Protein AF-C6M5Z3-F1 (afdb_monomer_lite)

pLDDT: mean 86.19, std 15.11, range [26.12, 98.56]

Secondary structure (DSSP, 8-state):
--GGGGGGEEEEEEEEETTEEEEEE---HHHHHHHHHHHHHHHHTT-GGGGG-HHHHH-TT--HHHHHHHHHHHHHHHHHTSHHHH-HHHHHHHTHHHHTTTGGGSPPBTTB-STHHHHHHHHHHHHHHHHHHHHHHHHHHHHHHHHHH-HHHHHHHHTT--STTS-HHHHHHHHTSTTHHHHHHTTS--HHHHTSTHHHHHHHHHHHHTT---HHHHHHHHHHHHHHHHHIIIIIIIIIIIISSSHHHHHHHHHHHHHHH-HHHHTTSPPSEEESSSSSSPPTT-GGGEEEPPTT--TTSHHHHHHHHHHHHHHHHHHHTSHHHHHHHHHHHHHHHTT----TT---

Sequence (348 aa):
MFKSYNILFQNGTRVQRRGYTVYQVNQNYAQRAYDIAAVYAKMYLGSGEFKEFPVLKNNSGLFYWMGLAAFASKTVGCALDNPWVKDPGGMVRQYTGLLRNLTPFLPPSHGIHNNTYIIDLMPQLSTQLAKGNVWLFLDVMPWHYVYAQNPAVFRQCLSKRKFDALPTVIKEDLGKVDGFEDTIEDRNMNFADSGKQYIQKAFSALDEALKLEESRKIAEKKILHLFYIAYHEQEIILQKIMYEGRVFPAYLSMSRMLEDKLPGLYAQLPQNELNLVATCKIKKGQERFQSKAPRGIELENLEQRMNWITKAATIYHKRMSRPSDKQFIENQLRILAARKRAGVGDHA

Foldseek 3Di:
DPPLVCLQFDPPDFDDDPNDTDTAGDPLLLSSLLSLLLVLLCCLQCHDPSCPFPQCVPPRNLQVLSLQLSLVSNLLSLQCVFCCLVPVVVVCVVCVVVCVVCQVVADADVNHRDSVSSVVQSPVVNLLSSLLSVVLCVQVVVLSVVCRRPVVVSVVCLQVAWLVPDDPVVNVNQVSRRCSCVCVVVVLDISNVLSPDLSVQLVVLSVVLVVDDDPVSNLVSSLSSNLSSVCSSLVRPCLRSPLVDDRNQSVVVVLLVCVPPPVVVSVSHSFQKRALALDNDDDPPRVLRMQHQPRPQRCSPSVSVSVSVSVNSVSSSVLCVDPVSVVRSSVRSVCSNVPPPPDPPPPD

Structure (mmCIF, N/CA/C/O backbone):
data_AF-C6M5Z3-F1
#
_entry.id   AF-C6M5Z3-F1
#
loop_
_atom_site.group_PDB
_atom_site.id
_atom_site.type_symbol
_atom_site.label_atom_id
_atom_site.label_alt_id
_atom_site.label_comp_id
_atom_site.label_asym_id
_atom_site.label_entity_id
_atom_site.label_seq_id
_atom_site.pdbx_PDB_ins_code
_atom_site.Cartn_x
_atom_site.Cartn_y
_atom_site.Cartn_z
_atom_site.occupancy
_atom_site.B_iso_or_equiv
_atom_site.auth_seq_id
_atom_site.auth_comp_id
_atom_site.auth_asym_id
_atom_site.auth_atom_id
_atom_site.pdbx_PDB_model_num
ATOM 1 N N . MET A 1 1 ? -22.523 -9.427 -3.159 1.00 44.56 1 MET A N 1
ATOM 2 C CA . MET A 1 1 ? -21.169 -8.924 -3.468 1.00 44.56 1 MET A CA 1
ATOM 3 C C . MET A 1 1 ? -20.944 -7.669 -2.636 1.00 44.56 1 MET A C 1
ATOM 5 O O . MET A 1 1 ? -21.827 -6.818 -2.616 1.00 44.56 1 MET A O 1
ATOM 9 N N . PHE A 1 2 ? -19.857 -7.589 -1.868 1.00 57.59 2 PHE A N 1
ATOM 10 C CA . PHE A 1 2 ? -19.540 -6.395 -1.078 1.00 57.59 2 PHE A CA 1
ATOM 11 C C . PHE A 1 2 ? -19.483 -5.171 -2.007 1.00 57.59 2 PHE A C 1
ATOM 13 O O . PHE A 1 2 ? -18.817 -5.222 -3.038 1.00 57.59 2 PHE A O 1
ATOM 20 N N . LYS A 1 3 ? -20.172 -4.077 -1.664 1.00 58.91 3 LYS A N 1
ATOM 21 C CA . LYS A 1 3 ? -20.236 -2.850 -2.486 1.00 58.91 3 LYS A CA 1
ATOM 22 C C . LYS A 1 3 ? -18.838 -2.318 -2.859 1.00 58.91 3 LYS A C 1
ATOM 24 O O . LYS A 1 3 ? -18.665 -1.806 -3.963 1.00 58.91 3 LYS A O 1
ATOM 29 N N . SER A 1 4 ? -17.832 -2.527 -2.005 1.00 59.78 4 SER A N 1
ATOM 30 C CA . SER A 1 4 ? -16.428 -2.184 -2.268 1.00 59.78 4 SER A CA 1
ATOM 31 C C . SER A 1 4 ? -15.749 -3.027 -3.354 1.00 59.78 4 SER A C 1
ATOM 33 O O . SER A 1 4 ? -14.762 -2.575 -3.911 1.00 59.78 4 SER A O 1
ATOM 35 N N . TYR A 1 5 ? -16.236 -4.228 -3.678 1.00 65.00 5 TYR A N 1
ATOM 36 C CA . TYR A 1 5 ? -15.632 -5.090 -4.710 1.00 65.00 5 TYR A CA 1
ATOM 37 C C . TYR A 1 5 ? -16.066 -4.685 -6.118 1.00 65.00 5 TYR A C 1
ATOM 39 O O . TYR A 1 5 ? -15.350 -4.954 -7.076 1.00 65.00 5 TYR A O 1
ATOM 47 N N . ASN A 1 6 ? -17.169 -3.939 -6.240 1.00 63.22 6 ASN A N 1
ATOM 48 C CA . ASN A 1 6 ? -17.621 -3.376 -7.514 1.00 63.22 6 ASN A CA 1
ATOM 49 C C . ASN A 1 6 ? -16.573 -2.450 -8.158 1.00 63.22 6 ASN A C 1
ATOM 51 O O . ASN A 1 6 ? -16.653 -2.179 -9.347 1.00 63.22 6 ASN A O 1
ATOM 55 N N . ILE A 1 7 ? -15.587 -1.967 -7.391 1.00 66.00 7 ILE A N 1
ATOM 56 C CA . ILE A 1 7 ? -14.505 -1.102 -7.887 1.00 66.00 7 ILE A CA 1
ATOM 57 C C . ILE A 1 7 ? -13.544 -1.821 -8.829 1.00 66.00 7 ILE A C 1
ATOM 59 O O . ILE A 1 7 ? -12.864 -1.176 -9.621 1.00 66.00 7 ILE A O 1
ATOM 63 N N . LEU A 1 8 ? -13.459 -3.148 -8.711 1.00 63.59 8 LEU A N 1
ATOM 64 C CA . LEU A 1 8 ? -12.604 -3.964 -9.563 1.00 63.59 8 LEU A CA 1
ATOM 65 C C . LEU A 1 8 ? -13.190 -4.089 -10.967 1.00 63.59 8 LEU A C 1
ATOM 67 O O . LEU A 1 8 ? -12.519 -4.591 -11.862 1.00 63.59 8 LEU A O 1
ATOM 71 N N . PHE A 1 9 ? -14.411 -3.597 -11.170 1.00 64.75 9 PHE A N 1
ATOM 72 C CA . PHE A 1 9 ? -15.190 -3.815 -12.363 1.00 64.75 9 PHE A CA 1
ATOM 73 C C . PHE A 1 9 ? -15.618 -2.511 -13.045 1.00 64.75 9 PHE A C 1
ATOM 75 O O . PHE A 1 9 ? -15.800 -1.473 -12.409 1.00 64.75 9 PHE A O 1
ATOM 82 N N . GLN A 1 10 ? -15.792 -2.562 -14.363 1.00 59.88 10 GLN A N 1
ATOM 83 C CA . GLN A 1 10 ? -16.256 -1.441 -15.169 1.00 59.88 10 GLN A CA 1
ATOM 84 C C . GLN A 1 10 ? -17.723 -1.114 -14.859 1.00 59.88 10 GLN A C 1
ATOM 86 O O . GLN A 1 10 ? -18.596 -1.986 -14.850 1.00 59.88 10 GLN A O 1
ATOM 91 N N . ASN A 1 11 ? -18.011 0.171 -14.645 1.00 51.22 11 ASN A N 1
ATOM 92 C CA . ASN A 1 11 ? -19.382 0.657 -14.537 1.00 51.22 11 ASN A CA 1
ATOM 93 C C . ASN A 1 11 ? -20.078 0.535 -15.901 1.00 51.22 11 ASN A C 1
ATOM 95 O O . ASN A 1 11 ? -19.711 1.238 -16.835 1.00 51.22 11 ASN A O 1
ATOM 99 N N . GLY A 1 12 ? -21.110 -0.307 -15.995 1.00 49.72 12 GLY A N 1
ATOM 100 C CA . GLY A 1 12 ? -22.041 -0.320 -17.132 1.00 49.72 12 GLY A CA 1
ATOM 101 C C . GLY A 1 12 ? -22.140 -1.642 -17.889 1.00 49.72 12 GLY A C 1
ATOM 102 O O . GLY A 1 12 ? -23.209 -1.943 -18.413 1.00 49.72 12 GLY A O 1
ATOM 103 N N . THR A 1 13 ? -21.111 -2.489 -17.879 1.00 46.50 13 THR A N 1
ATOM 104 C CA . THR A 1 13 ? -21.142 -3.755 -18.631 1.00 46.50 13 THR A CA 1
ATOM 105 C C . THR A 1 13 ? -21.652 -4.893 -17.751 1.00 46.50 13 THR A C 1
ATOM 107 O O . THR A 1 13 ? -20.887 -5.698 -17.225 1.00 46.50 13 THR A O 1
ATOM 110 N N . ARG A 1 14 ? -22.973 -4.928 -17.544 1.00 54.06 14 ARG A N 1
ATOM 111 C CA . ARG A 1 14 ? -23.667 -6.058 -16.912 1.00 54.06 14 ARG A CA 1
ATOM 112 C C . ARG A 1 14 ? -23.934 -7.115 -17.974 1.00 54.06 14 ARG A C 1
ATOM 114 O O . ARG A 1 14 ? -24.836 -6.942 -18.787 1.00 54.06 14 ARG A O 1
ATOM 121 N N . VAL A 1 15 ? -23.192 -8.215 -17.962 1.00 53.47 15 VAL A N 1
ATOM 122 C CA . VAL A 1 15 ? -23.542 -9.367 -18.802 1.00 53.47 15 VAL A CA 1
ATOM 123 C C . VAL A 1 15 ? -24.415 -10.295 -17.965 1.00 53.47 15 VAL A C 1
ATOM 125 O O . VAL A 1 15 ? -23.955 -10.855 -16.976 1.00 53.47 15 VAL A O 1
ATOM 128 N N . GLN A 1 16 ? -25.690 -10.451 -18.320 1.00 52.97 16 GLN A N 1
ATOM 129 C CA . GLN A 1 16 ? -26.527 -11.475 -17.696 1.00 52.97 16 GLN A CA 1
ATOM 130 C C . GLN A 1 16 ? -26.085 -12.853 -18.201 1.00 52.97 16 GLN A C 1
ATOM 132 O O . GLN A 1 16 ? -26.188 -13.144 -19.392 1.00 52.97 16 GLN A O 1
ATOM 137 N N . ARG A 1 17 ? -25.589 -13.711 -17.306 1.00 52.47 17 ARG A N 1
ATOM 138 C CA . ARG A 1 17 ? -25.336 -15.130 -17.597 1.00 52.47 17 ARG A CA 1
ATOM 139 C C . ARG A 1 17 ? -25.958 -15.983 -16.502 1.00 52.47 17 ARG A C 1
ATOM 141 O O . ARG A 1 17 ? -25.686 -15.772 -15.327 1.00 52.47 17 ARG A O 1
ATOM 148 N N . ARG A 1 18 ? -26.785 -16.958 -16.900 1.00 54.66 18 ARG A N 1
ATOM 149 C CA . ARG A 1 18 ? -27.388 -17.966 -16.004 1.00 54.66 18 ARG A CA 1
ATOM 150 C C . ARG A 1 18 ? -28.041 -17.367 -14.740 1.00 54.66 18 ARG A C 1
ATOM 152 O O . ARG A 1 18 ? -27.878 -17.901 -13.653 1.00 54.66 18 ARG A O 1
ATOM 159 N N . GLY A 1 19 ? -28.753 -16.244 -14.877 1.00 55.16 19 GLY A N 1
ATOM 160 C CA . GLY A 1 19 ? -29.464 -15.594 -13.764 1.00 55.16 19 GLY A CA 1
ATOM 161 C C . GLY A 1 19 ? -28.606 -14.714 -12.843 1.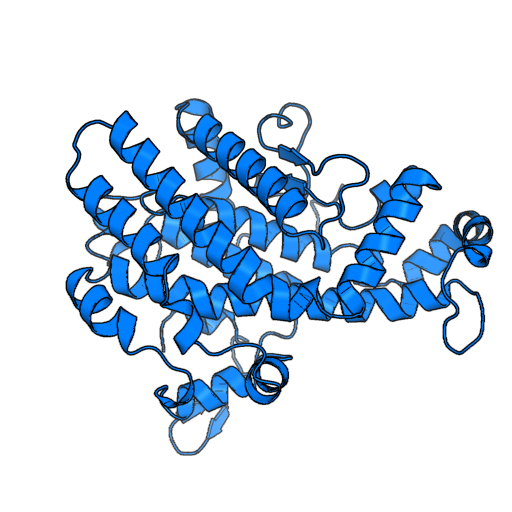00 55.16 19 GLY A C 1
ATOM 162 O O . GLY A 1 19 ? -29.138 -14.161 -11.883 1.00 55.16 19 GLY A O 1
ATOM 163 N N . TYR A 1 20 ? -27.313 -14.528 -13.135 1.00 51.50 20 TYR A N 1
ATOM 164 C CA . TYR A 1 20 ? -26.421 -13.646 -12.375 1.00 51.50 20 TYR A CA 1
ATOM 165 C C . TYR A 1 20 ? -25.823 -12.543 -13.263 1.00 51.50 20 TYR A C 1
ATOM 167 O O . TYR A 1 20 ? -25.624 -12.711 -14.469 1.00 51.50 20 TYR A O 1
ATOM 175 N N . THR A 1 21 ? -25.555 -11.381 -12.658 1.00 55.38 21 THR A N 1
ATOM 176 C CA . THR A 1 21 ? -24.872 -10.258 -13.318 1.00 55.38 21 THR A CA 1
ATOM 177 C C . THR A 1 21 ? -23.367 -10.485 -13.280 1.00 55.38 21 THR A C 1
ATOM 179 O O . THR A 1 21 ? -22.780 -10.519 -12.203 1.00 55.38 21 THR A O 1
ATOM 182 N N . VAL A 1 22 ? -22.752 -10.607 -14.454 1.00 55.16 22 VAL A N 1
ATOM 183 C CA . VAL A 1 22 ? -21.302 -10.703 -14.636 1.00 55.16 22 VAL A CA 1
ATOM 184 C C . VAL A 1 22 ? -20.729 -9.323 -14.937 1.00 55.16 22 VAL A C 1
ATOM 186 O O . VAL A 1 22 ? -21.294 -8.568 -15.731 1.00 55.16 22 VAL A O 1
ATOM 189 N N . TYR A 1 23 ? -19.590 -9.022 -14.318 1.00 59.19 23 TYR A N 1
ATOM 190 C CA . TYR A 1 23 ? -18.891 -7.752 -14.427 1.00 59.19 23 TYR A CA 1
ATOM 191 C C . TYR A 1 23 ? -17.556 -7.894 -15.185 1.00 59.19 23 TYR A C 1
ATOM 193 O O . TYR A 1 23 ? -16.832 -8.869 -14.987 1.00 59.19 23 TYR A O 1
ATOM 201 N N . GLN A 1 24 ? -17.210 -6.922 -16.039 1.00 63.47 24 GLN A N 1
ATOM 202 C CA . GLN A 1 24 ? -15.887 -6.846 -16.683 1.00 63.47 24 GLN A CA 1
ATOM 203 C C . GLN A 1 24 ? -14.872 -6.173 -15.760 1.00 63.47 24 GLN A C 1
ATOM 205 O O . GLN A 1 24 ? -15.175 -5.116 -15.214 1.00 63.47 24 GLN A O 1
ATOM 210 N N . VAL A 1 25 ? -13.673 -6.739 -15.603 1.00 69.38 25 VAL A N 1
ATOM 211 C CA . VAL A 1 25 ? -12.610 -6.148 -14.773 1.00 69.38 25 VAL A CA 1
ATOM 212 C C . VAL A 1 25 ? -12.126 -4.822 -15.372 1.00 69.38 25 VAL A C 1
ATOM 214 O O . VAL A 1 25 ? -12.031 -4.662 -16.591 1.00 69.38 25 VAL A O 1
ATOM 217 N N . ASN A 1 26 ? -11.851 -3.833 -14.518 1.00 74.06 26 ASN A N 1
ATOM 218 C CA . ASN A 1 26 ? -11.279 -2.561 -14.944 1.00 74.06 26 ASN A CA 1
ATOM 219 C C . ASN A 1 26 ? -9.836 -2.779 -15.428 1.00 74.06 26 ASN A C 1
ATOM 221 O O . ASN A 1 26 ? -8.931 -3.024 -14.626 1.00 74.06 26 ASN A O 1
ATOM 225 N N . GLN A 1 27 ? -9.655 -2.671 -16.745 1.00 78.50 27 GLN A N 1
ATOM 226 C CA . GLN A 1 27 ? -8.385 -2.856 -17.450 1.00 78.50 27 GLN A CA 1
ATOM 227 C C . GLN A 1 27 ? -7.450 -1.641 -17.314 1.00 78.50 27 GLN A C 1
ATOM 229 O O . GLN A 1 27 ? -6.270 -1.713 -17.637 1.00 78.50 27 GLN A O 1
ATOM 234 N N . ASN A 1 28 ? -7.938 -0.509 -16.788 1.00 88.00 28 ASN A N 1
ATOM 235 C CA . ASN A 1 28 ? -7.076 0.609 -16.421 1.00 88.00 28 ASN A CA 1
ATOM 236 C C . ASN A 1 28 ? -6.470 0.360 -15.031 1.00 88.00 28 ASN A C 1
ATOM 238 O O . ASN A 1 28 ? -7.070 0.685 -14.002 1.00 88.00 28 ASN A O 1
ATOM 242 N N . TYR A 1 29 ? -5.267 -0.214 -15.016 1.00 90.56 29 TYR A N 1
ATOM 243 C CA . TYR A 1 29 ? -4.560 -0.591 -13.793 1.00 90.56 29 TYR A CA 1
ATOM 244 C C . TYR A 1 29 ? -4.310 0.587 -12.844 1.00 90.56 29 TYR A C 1
ATOM 246 O O . TYR A 1 29 ? -4.519 0.448 -11.638 1.00 90.56 29 TYR A O 1
ATOM 254 N N . ALA A 1 30 ? -3.921 1.754 -13.369 1.00 92.56 30 ALA A N 1
ATOM 255 C CA . ALA A 1 30 ? -3.686 2.942 -12.549 1.00 92.56 30 ALA A CA 1
ATOM 256 C C . ALA A 1 30 ? -4.978 3.399 -11.857 1.00 92.56 30 ALA A C 1
ATOM 258 O O . ALA A 1 30 ? -5.017 3.580 -10.638 1.00 92.56 30 ALA A O 1
ATOM 259 N N . GLN A 1 31 ? -6.074 3.494 -12.619 1.00 91.06 31 GLN A N 1
ATOM 260 C CA . GLN A 1 31 ? -7.386 3.852 -12.085 1.00 91.06 31 GLN A CA 1
ATOM 261 C C . GLN A 1 31 ? -7.860 2.853 -11.024 1.00 91.06 31 GLN A C 1
ATOM 263 O O . GLN A 1 31 ? -8.334 3.270 -9.969 1.00 91.06 31 GLN A O 1
ATOM 268 N N . ARG A 1 32 ? -7.672 1.551 -11.261 1.00 90.56 32 ARG A N 1
ATOM 269 C CA . ARG A 1 32 ? -7.991 0.491 -10.297 1.00 90.56 32 ARG A CA 1
ATOM 270 C C . ARG A 1 32 ? -7.224 0.670 -8.982 1.00 90.56 32 ARG A C 1
ATOM 272 O O . ARG A 1 32 ? -7.832 0.597 -7.915 1.00 90.56 32 ARG A O 1
ATOM 279 N N . ALA A 1 33 ? -5.932 0.992 -9.045 1.00 94.19 33 ALA A N 1
ATOM 280 C CA . ALA A 1 33 ? -5.118 1.259 -7.860 1.00 94.19 33 ALA A CA 1
ATOM 281 C C . ALA A 1 33 ? -5.575 2.513 -7.086 1.00 94.19 33 ALA A C 1
ATOM 283 O O . ALA A 1 33 ? -5.588 2.506 -5.849 1.00 94.19 33 ALA A O 1
ATOM 284 N N . TYR A 1 34 ? -6.024 3.570 -7.774 1.00 94.88 34 TYR A N 1
ATOM 285 C CA . TYR A 1 34 ? -6.636 4.733 -7.117 1.00 94.88 34 TYR A CA 1
ATOM 286 C C . TYR A 1 34 ? -8.007 4.418 -6.505 1.00 94.88 34 TYR A C 1
ATOM 288 O O . TYR A 1 34 ? -8.337 4.924 -5.431 1.00 94.88 34 TYR A O 1
ATOM 296 N N . ASP A 1 35 ? -8.812 3.573 -7.147 1.00 92.62 35 ASP A N 1
ATOM 297 C CA . ASP A 1 35 ? -10.108 3.166 -6.607 1.00 92.62 35 ASP A CA 1
ATOM 298 C C . ASP A 1 35 ? -9.958 2.301 -5.349 1.00 92.62 35 ASP A C 1
ATOM 300 O O . ASP A 1 35 ? -10.705 2.498 -4.382 1.00 92.62 35 ASP A O 1
ATOM 304 N N . ILE A 1 36 ? -8.959 1.412 -5.323 1.00 94.69 36 ILE A N 1
ATOM 305 C CA . ILE A 1 36 ? -8.547 0.658 -4.130 1.00 94.69 36 ILE A CA 1
ATOM 306 C C . ILE A 1 36 ? -8.073 1.621 -3.033 1.00 94.69 36 ILE A C 1
ATOM 308 O O . ILE A 1 36 ? -8.552 1.541 -1.898 1.00 94.69 36 ILE A O 1
ATOM 312 N N . ALA A 1 37 ? -7.223 2.598 -3.373 1.00 97.31 37 ALA A N 1
ATOM 313 C CA . ALA A 1 37 ? -6.772 3.628 -2.434 1.00 97.31 37 ALA A CA 1
ATOM 314 C C . ALA A 1 37 ? -7.950 4.382 -1.795 1.00 97.31 37 ALA A C 1
ATOM 316 O O . ALA A 1 37 ? -7.965 4.623 -0.586 1.00 97.31 37 ALA A O 1
ATOM 317 N N . ALA A 1 38 ? -8.970 4.713 -2.591 1.00 96.44 38 ALA A N 1
ATOM 318 C CA . ALA A 1 38 ? -10.175 5.374 -2.111 1.00 96.44 38 ALA A CA 1
ATOM 319 C C . ALA A 1 38 ? -10.980 4.496 -1.141 1.00 96.44 38 ALA A C 1
ATOM 321 O O . ALA A 1 38 ? -11.537 5.017 -0.175 1.00 96.44 38 ALA A O 1
ATOM 322 N N . VAL A 1 39 ? -11.059 3.180 -1.368 1.00 96.19 39 VAL A N 1
ATOM 323 C CA . VAL A 1 39 ? -11.740 2.256 -0.443 1.00 96.19 39 VAL A CA 1
ATOM 324 C C . VAL A 1 39 ? -10.989 2.149 0.879 1.00 96.19 39 VAL A C 1
ATOM 326 O O . VAL A 1 39 ? -11.612 2.314 1.931 1.00 96.19 39 VAL A O 1
ATOM 329 N N . TYR A 1 40 ? -9.668 1.972 0.842 1.00 97.88 40 TYR A N 1
ATOM 330 C CA . TYR A 1 40 ? -8.842 1.976 2.049 1.00 97.88 40 TYR A CA 1
ATOM 331 C C . TYR A 1 40 ? -8.983 3.285 2.837 1.00 97.88 40 TYR A C 1
ATOM 333 O O . TYR A 1 40 ? -9.230 3.264 4.045 1.00 97.88 40 TYR A O 1
ATOM 341 N N . ALA A 1 41 ? -8.945 4.433 2.153 1.00 98.19 41 ALA A N 1
ATOM 342 C CA . ALA A 1 41 ? -9.141 5.732 2.786 1.00 98.19 41 ALA A CA 1
ATOM 343 C C . ALA A 1 41 ? -10.536 5.864 3.420 1.00 98.19 41 ALA A C 1
ATOM 345 O O . ALA A 1 41 ? -10.657 6.320 4.560 1.00 98.19 41 ALA A O 1
ATOM 346 N N . LYS A 1 42 ? -11.595 5.426 2.723 1.00 97.06 42 LYS A N 1
ATOM 347 C CA . LYS A 1 42 ? -12.961 5.440 3.266 1.00 97.06 42 LYS A CA 1
ATOM 348 C C . LYS A 1 42 ? -13.074 4.593 4.526 1.00 97.06 42 LYS A C 1
ATOM 350 O O . LYS A 1 42 ? -13.712 5.044 5.477 1.00 97.06 42 LYS A O 1
ATOM 355 N N . MET A 1 43 ? -12.463 3.409 4.533 1.00 97.38 43 MET A N 1
ATOM 356 C CA . MET A 1 43 ? -12.499 2.500 5.672 1.00 97.38 43 MET A CA 1
ATOM 357 C C . MET A 1 43 ? -11.733 3.058 6.868 1.00 97.38 43 MET A C 1
ATOM 359 O O . MET A 1 43 ? -12.266 3.056 7.975 1.00 97.38 43 MET A O 1
ATOM 363 N N . TYR A 1 44 ? -10.534 3.607 6.643 1.00 98.12 44 TYR A N 1
ATOM 364 C CA . TYR A 1 44 ? -9.784 4.313 7.683 1.00 98.12 44 TYR A CA 1
ATOM 365 C C . TYR A 1 44 ? -10.637 5.417 8.322 1.00 98.12 44 TYR A C 1
ATOM 367 O O . TYR A 1 44 ? -10.748 5.492 9.543 1.00 98.12 44 TYR A O 1
ATOM 375 N N . LEU A 1 45 ? -11.283 6.247 7.499 1.00 97.69 45 LEU A N 1
ATOM 376 C CA . LEU A 1 45 ? -12.095 7.375 7.957 1.00 97.69 45 LEU A CA 1
ATOM 377 C C . LEU A 1 45 ? -13.450 6.960 8.561 1.00 97.69 45 LEU A C 1
ATOM 379 O O . LEU A 1 45 ? -14.161 7.832 9.050 1.00 97.69 45 LEU A O 1
ATOM 383 N N . GLY A 1 46 ? -13.845 5.681 8.494 1.00 96.19 46 GLY A N 1
ATOM 384 C CA . GLY A 1 46 ? -15.196 5.243 8.870 1.00 96.19 46 GLY A CA 1
ATOM 385 C C . GLY A 1 46 ? -16.283 5.946 8.047 1.00 96.19 46 GLY A C 1
ATOM 386 O O . GLY A 1 46 ? -17.298 6.375 8.583 1.00 96.19 46 GLY A O 1
ATOM 387 N N . SER A 1 47 ? -16.041 6.154 6.749 1.00 94.69 47 SER A N 1
ATOM 388 C CA . SER A 1 47 ? -16.871 6.985 5.866 1.00 94.69 47 SER A CA 1
ATOM 389 C C . SER A 1 47 ? -17.502 6.189 4.714 1.00 94.69 47 SER A C 1
ATOM 391 O O . SER A 1 47 ? -17.167 5.030 4.476 1.00 94.69 47 SER A O 1
ATOM 393 N N . GLY A 1 48 ? -18.426 6.811 3.971 1.00 90.12 48 GLY A N 1
ATOM 394 C CA . GLY A 1 48 ? -19.165 6.134 2.903 1.00 90.12 48 GLY A CA 1
ATOM 395 C C . GLY A 1 48 ? -19.986 4.965 3.447 1.00 90.12 48 GLY A C 1
ATOM 396 O O . GLY A 1 48 ? -20.715 5.131 4.417 1.00 90.12 48 GLY A O 1
ATOM 397 N N . GLU A 1 49 ? -19.838 3.788 2.842 1.00 87.94 49 GLU A N 1
ATOM 398 C CA . GLU A 1 49 ? -20.513 2.558 3.286 1.00 87.94 49 GLU A CA 1
ATOM 399 C C . GLU A 1 49 ? -20.058 2.066 4.667 1.00 87.94 49 GLU A C 1
ATOM 401 O O . GLU A 1 49 ? -20.811 1.382 5.351 1.00 87.94 49 GLU A O 1
ATOM 406 N N . PHE A 1 50 ? -18.853 2.442 5.104 1.00 93.69 50 PHE A N 1
ATOM 407 C CA . PHE A 1 50 ? -18.286 1.991 6.375 1.00 93.69 50 PHE A CA 1
ATOM 408 C C . PHE A 1 50 ? -18.839 2.749 7.588 1.00 93.69 50 PHE A C 1
ATOM 410 O O . PHE A 1 50 ? -18.546 2.368 8.717 1.00 93.69 50 PHE A O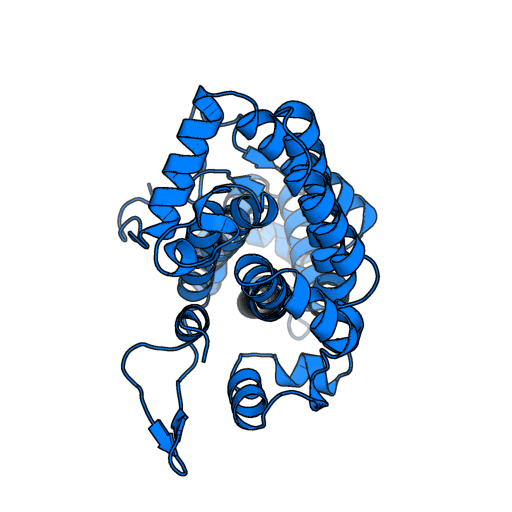 1
ATOM 417 N N . LYS A 1 51 ? -19.650 3.799 7.376 1.00 91.62 51 LYS A N 1
ATOM 418 C CA . LYS A 1 51 ? -20.353 4.517 8.458 1.00 91.62 51 LYS A CA 1
ATOM 419 C C . LYS A 1 51 ? -21.326 3.618 9.217 1.00 91.62 51 LYS A C 1
ATOM 421 O O . LYS A 1 51 ? -21.546 3.821 10.406 1.00 91.62 51 LYS A O 1
ATOM 426 N N . GLU A 1 52 ? -21.871 2.621 8.527 1.00 90.56 52 GLU A N 1
ATOM 427 C CA . GLU A 1 52 ? -22.839 1.674 9.081 1.00 90.56 52 GLU A CA 1
ATOM 428 C C . GLU A 1 52 ? -22.174 0.577 9.926 1.00 90.56 52 GLU A C 1
ATOM 430 O O . GLU A 1 52 ? -22.859 -0.247 10.527 1.00 90.56 52 GLU A O 1
ATOM 435 N N . PHE A 1 53 ? -20.838 0.517 9.966 1.00 94.81 53 PHE A N 1
ATOM 436 C CA . PHE A 1 53 ? -20.125 -0.579 10.619 1.00 94.81 53 PHE A CA 1
ATOM 437 C C . PHE A 1 53 ? -19.962 -0.296 12.113 1.00 94.81 53 PHE A C 1
ATOM 439 O O . PHE A 1 53 ? -19.305 0.691 12.461 1.00 94.81 53 PHE A O 1
ATOM 446 N N . PRO A 1 54 ? -20.499 -1.154 13.007 1.00 95.44 54 PRO A N 1
ATOM 447 C CA . PRO A 1 54 ? -20.535 -0.886 14.443 1.00 95.44 54 PRO A CA 1
ATOM 448 C C . PRO A 1 54 ? -19.174 -0.538 15.050 1.00 95.44 54 PRO A C 1
ATOM 450 O O . PRO A 1 54 ? -19.077 0.411 15.826 1.00 95.44 54 PRO A O 1
ATOM 453 N N . VAL A 1 55 ? -18.109 -1.250 14.660 1.00 95.88 55 VAL A N 1
ATOM 454 C CA . VAL A 1 55 ? -16.760 -0.987 15.185 1.00 95.88 55 VAL A CA 1
ATOM 455 C C . VAL A 1 55 ? -16.265 0.391 14.749 1.00 95.88 55 VAL A C 1
ATOM 457 O O . VAL A 1 55 ? -15.707 1.127 15.559 1.00 95.88 55 VAL A O 1
ATOM 460 N N . LEU A 1 56 ? -16.481 0.770 13.487 1.00 95.69 56 LEU A N 1
ATOM 461 C CA . LEU A 1 56 ? -15.946 2.011 12.921 1.00 95.69 56 LEU A CA 1
ATOM 462 C C . LEU A 1 56 ? -16.761 3.250 13.287 1.00 95.69 56 LEU A C 1
ATOM 464 O O . LEU A 1 56 ? -16.177 4.330 13.357 1.00 95.69 56 LEU A O 1
ATOM 468 N N . LYS A 1 57 ? -18.058 3.101 13.584 1.00 91.56 57 LYS A N 1
ATOM 469 C CA . LYS A 1 57 ? -18.941 4.208 13.988 1.00 91.56 57 LYS A CA 1
ATOM 470 C C . LYS A 1 57 ? -18.367 5.017 15.156 1.00 91.56 57 LYS A C 1
ATOM 472 O O . LYS A 1 57 ? -18.419 6.241 15.130 1.00 91.56 57 LYS A O 1
ATOM 477 N N . ASN A 1 58 ? -17.773 4.329 16.132 1.00 88.88 58 ASN A N 1
ATOM 478 C CA . ASN A 1 58 ? -17.192 4.953 17.324 1.00 88.88 58 ASN A CA 1
ATOM 479 C C . ASN A 1 58 ? -15.654 4.961 17.319 1.00 88.88 58 ASN A C 1
ATOM 481 O O . ASN A 1 58 ? -15.043 5.573 18.187 1.00 88.88 58 ASN A O 1
ATOM 485 N N . ASN A 1 59 ? -15.015 4.295 16.351 1.00 93.75 59 ASN A N 1
ATOM 486 C CA . ASN A 1 59 ? -13.561 4.121 16.310 1.00 93.75 59 ASN A CA 1
ATOM 487 C C . ASN A 1 59 ? -12.985 4.462 14.928 1.00 93.75 59 ASN A C 1
ATOM 489 O O . ASN A 1 59 ? -12.181 3.713 14.369 1.00 93.75 59 ASN A O 1
ATOM 493 N N . SER A 1 60 ? -13.375 5.600 14.349 1.00 93.50 60 SER A N 1
ATOM 494 C CA . SER A 1 60 ? -12.744 6.090 13.118 1.00 93.50 60 SER A CA 1
ATOM 495 C C . SER A 1 60 ? -11.222 6.186 13.293 1.00 93.50 60 SER A C 1
ATOM 497 O O . SER A 1 60 ? -10.722 6.621 14.336 1.00 93.50 60 SER A O 1
ATOM 499 N N . GLY A 1 61 ? -10.467 5.757 12.286 1.00 95.62 61 GLY A N 1
ATOM 500 C CA . GLY A 1 61 ? -9.012 5.672 12.352 1.00 95.62 61 GLY A CA 1
ATOM 501 C C . GLY A 1 61 ? -8.494 4.528 13.230 1.00 95.62 61 GLY A C 1
ATOM 502 O O . GLY A 1 61 ? -7.359 4.601 13.711 1.00 95.62 61 GLY A O 1
ATOM 503 N N . LEU A 1 62 ? -9.304 3.493 13.498 1.00 97.06 62 LEU A N 1
ATOM 504 C CA . LEU A 1 62 ? -8.862 2.273 14.184 1.00 97.06 62 LEU A CA 1
ATOM 505 C C . LEU A 1 62 ? -7.819 1.512 13.360 1.00 97.06 62 LEU A C 1
ATOM 507 O O . LEU A 1 62 ? -6.743 1.198 13.862 1.00 97.06 62 LEU A O 1
ATOM 511 N N . PHE A 1 63 ? -8.104 1.268 12.082 1.00 97.88 63 PHE A N 1
ATOM 512 C CA . PHE A 1 63 ? -7.227 0.493 11.206 1.00 97.88 63 PHE A CA 1
ATOM 513 C C . PHE A 1 63 ? -6.136 1.380 10.603 1.00 97.88 63 PHE A C 1
ATOM 515 O O . PHE A 1 63 ? -6.255 1.838 9.470 1.00 97.88 63 PHE A O 1
ATOM 522 N N . TYR A 1 64 ? -5.056 1.633 11.348 1.00 97.25 64 TYR A N 1
ATOM 523 C CA . TYR A 1 64 ? -3.908 2.409 10.845 1.00 97.25 64 TYR A CA 1
ATOM 524 C C . TYR A 1 64 ? -3.363 1.867 9.519 1.00 97.25 64 TYR A C 1
ATOM 526 O O . TYR A 1 64 ? -2.984 2.656 8.654 1.00 97.25 64 TYR A O 1
ATOM 534 N N . TRP A 1 65 ? -3.382 0.542 9.336 1.00 98.44 65 TRP A N 1
ATOM 535 C CA . TRP A 1 65 ? -2.989 -0.082 8.078 1.00 98.44 65 TRP A CA 1
ATOM 536 C C . TRP A 1 65 ? -3.811 0.437 6.892 1.00 98.44 65 TRP A C 1
ATOM 538 O O . TRP A 1 65 ? -3.219 0.821 5.896 1.00 98.44 65 TRP A O 1
ATOM 548 N N . MET A 1 66 ? -5.136 0.586 7.020 1.00 98.19 66 MET A N 1
ATOM 549 C CA . MET A 1 66 ? -5.989 1.125 5.947 1.00 98.19 66 MET A CA 1
ATOM 550 C C . MET A 1 66 ? -5.583 2.544 5.532 1.00 98.19 66 MET A C 1
ATOM 552 O O . MET A 1 66 ? -5.594 2.886 4.353 1.00 98.19 66 MET A O 1
ATOM 556 N N . GLY A 1 67 ? -5.184 3.381 6.492 1.00 98.12 67 GLY A N 1
ATOM 557 C CA . GLY A 1 67 ? -4.706 4.730 6.194 1.00 98.12 67 GLY A CA 1
ATOM 558 C C . GLY A 1 67 ? -3.381 4.713 5.429 1.00 98.12 67 GLY A C 1
ATOM 559 O O . GLY A 1 67 ? -3.234 5.423 4.436 1.00 98.12 67 GLY A O 1
ATOM 560 N N . LEU A 1 68 ? -2.429 3.873 5.848 1.00 98.56 68 LEU A N 1
ATOM 561 C CA . LEU A 1 68 ? -1.143 3.718 5.160 1.00 98.56 68 LEU A CA 1
ATOM 562 C C . LEU A 1 68 ? -1.308 3.079 3.768 1.00 98.56 68 LEU A C 1
ATOM 564 O O . LEU A 1 68 ? -0.744 3.569 2.789 1.00 98.56 68 LEU A O 1
ATOM 568 N N . ALA A 1 69 ? -2.117 2.023 3.674 1.00 98.38 69 ALA A N 1
ATOM 569 C CA . ALA A 1 69 ? -2.400 1.267 2.458 1.00 98.38 69 ALA A CA 1
ATOM 570 C C . ALA A 1 69 ? -3.095 2.121 1.395 1.00 98.38 69 ALA A C 1
ATOM 572 O O . ALA A 1 69 ? -2.830 1.954 0.207 1.00 98.38 69 ALA A O 1
ATOM 573 N N . ALA A 1 70 ? -3.920 3.095 1.797 1.00 98.50 70 ALA A N 1
ATOM 574 C CA . ALA A 1 70 ? -4.472 4.078 0.869 1.00 98.50 70 ALA A CA 1
ATOM 575 C C . ALA A 1 70 ? -3.365 4.852 0.134 1.00 98.50 70 ALA A C 1
ATOM 577 O O . ALA A 1 70 ? -3.395 4.967 -1.092 1.00 98.50 70 ALA A O 1
ATOM 578 N N . PHE A 1 71 ? -2.349 5.336 0.855 1.00 98.56 71 PHE A N 1
ATOM 579 C CA . PHE A 1 71 ? -1.215 6.022 0.232 1.00 98.56 71 PHE A CA 1
ATOM 580 C C . PHE A 1 71 ? -0.348 5.075 -0.597 1.00 98.56 71 PHE A C 1
ATOM 582 O O . PHE A 1 71 ? 0.057 5.459 -1.692 1.00 98.56 71 PHE A O 1
ATOM 589 N N . ALA A 1 72 ? -0.111 3.849 -0.124 1.00 98.25 72 ALA A N 1
ATOM 590 C CA . ALA A 1 72 ? 0.662 2.847 -0.859 1.00 98.25 72 ALA A CA 1
ATOM 591 C C . ALA A 1 72 ? -0.019 2.456 -2.183 1.00 98.25 72 ALA A C 1
ATOM 593 O O . ALA A 1 72 ? 0.612 2.473 -3.236 1.00 98.25 72 ALA A O 1
ATOM 594 N N . SER A 1 73 ? -1.330 2.203 -2.161 1.00 98.06 73 SER A N 1
ATOM 595 C CA . SER A 1 73 ? -2.120 1.911 -3.361 1.00 98.06 73 SER A CA 1
ATOM 596 C C . SER A 1 73 ? -2.146 3.098 -4.327 1.00 98.06 73 SER A C 1
ATOM 598 O O . SER A 1 73 ? -2.005 2.921 -5.535 1.00 98.06 73 SER A O 1
ATOM 600 N N . LYS A 1 74 ? -2.234 4.333 -3.813 1.00 97.62 74 LYS A N 1
ATOM 601 C CA . LYS A 1 74 ? -2.084 5.536 -4.642 1.00 97.62 74 LYS A CA 1
ATOM 602 C C . LYS A 1 74 ? -0.693 5.621 -5.269 1.00 97.62 74 LYS A C 1
ATOM 604 O O . LYS A 1 74 ? -0.593 5.973 -6.438 1.00 97.62 74 LYS A O 1
ATOM 609 N N . THR A 1 75 ? 0.371 5.299 -4.532 1.00 97.31 75 THR A N 1
ATOM 610 C CA . THR A 1 75 ? 1.734 5.245 -5.085 1.00 97.31 75 THR A CA 1
ATOM 611 C C . THR A 1 75 ? 1.821 4.243 -6.240 1.00 97.31 75 THR A C 1
ATOM 613 O O . THR A 1 75 ? 2.422 4.571 -7.259 1.00 97.31 75 THR A O 1
ATOM 616 N N . VAL A 1 76 ? 1.169 3.078 -6.139 1.00 96.94 76 VAL A N 1
ATOM 617 C CA . VAL A 1 76 ? 1.080 2.124 -7.259 1.00 96.94 76 VAL A CA 1
ATOM 618 C C . VAL A 1 76 ? 0.371 2.746 -8.465 1.00 96.94 76 VAL A C 1
ATOM 620 O O . VAL A 1 76 ? 0.887 2.662 -9.576 1.00 96.94 76 VAL A O 1
ATOM 623 N N . GLY A 1 77 ? -0.758 3.432 -8.258 1.00 96.31 77 GLY A N 1
ATOM 624 C CA . GLY A 1 77 ? -1.442 4.167 -9.330 1.00 96.31 77 GLY A CA 1
ATOM 625 C C . GLY A 1 77 ? -0.530 5.187 -10.020 1.00 96.31 77 GLY A C 1
ATOM 626 O O . GLY A 1 77 ? -0.430 5.199 -11.242 1.00 96.31 77 GLY A O 1
ATOM 627 N N . CYS A 1 78 ? 0.223 5.964 -9.239 1.00 96.31 78 CYS A N 1
ATOM 628 C CA . CYS A 1 78 ? 1.189 6.934 -9.756 1.00 96.31 78 CYS A CA 1
ATOM 629 C C . CYS A 1 78 ? 2.345 6.288 -10.533 1.00 96.31 78 CYS A C 1
ATOM 631 O O . CYS A 1 78 ? 2.813 6.857 -11.516 1.00 96.31 78 CYS A O 1
ATOM 633 N N . ALA A 1 79 ? 2.817 5.115 -10.102 1.00 95.62 79 ALA A N 1
ATOM 634 C CA . ALA A 1 79 ? 3.835 4.353 -10.821 1.00 95.62 79 ALA A CA 1
ATOM 635 C C . ALA A 1 79 ? 3.308 3.864 -12.177 1.00 95.62 79 ALA A C 1
ATOM 637 O O . ALA A 1 79 ? 3.996 3.997 -13.184 1.00 95.62 79 ALA A O 1
ATOM 638 N N . LEU A 1 80 ? 2.071 3.364 -12.209 1.00 95.00 80 LEU A N 1
ATOM 639 C CA . LEU A 1 80 ? 1.400 2.900 -13.426 1.00 95.00 80 LEU A CA 1
ATOM 640 C C . LEU A 1 80 ? 1.060 4.044 -14.396 1.00 95.00 80 LEU A C 1
ATOM 642 O O . LEU A 1 80 ? 0.993 3.823 -15.601 1.00 95.00 80 LEU A O 1
ATOM 646 N N . ASP A 1 81 ? 0.870 5.263 -13.886 1.00 94.38 81 ASP A N 1
ATOM 647 C CA . ASP A 1 81 ? 0.684 6.475 -14.690 1.00 94.38 81 ASP A CA 1
ATOM 648 C C . ASP A 1 81 ? 1.995 7.130 -15.149 1.00 94.38 81 ASP A C 1
ATOM 650 O O . ASP A 1 81 ? 1.967 8.099 -15.912 1.00 94.38 81 ASP A O 1
ATOM 654 N N . ASN A 1 82 ? 3.150 6.630 -14.708 1.00 94.69 82 ASN A N 1
ATOM 655 C CA . ASN A 1 82 ? 4.430 7.190 -15.113 1.00 94.69 82 ASN A CA 1
ATOM 656 C C . ASN A 1 82 ? 4.639 7.009 -16.635 1.00 94.69 82 ASN A C 1
ATOM 658 O O . ASN A 1 82 ? 4.399 5.912 -17.146 1.00 94.69 82 ASN A O 1
ATOM 662 N N . PRO A 1 83 ? 5.135 8.026 -17.368 1.00 94.38 83 PRO A N 1
ATOM 663 C CA . PRO A 1 83 ? 5.390 7.920 -18.805 1.00 94.38 83 PRO A CA 1
ATOM 664 C C . PRO A 1 83 ? 6.267 6.729 -19.212 1.00 94.38 83 PRO A C 1
ATOM 666 O O . PRO A 1 83 ? 5.990 6.099 -20.226 1.00 9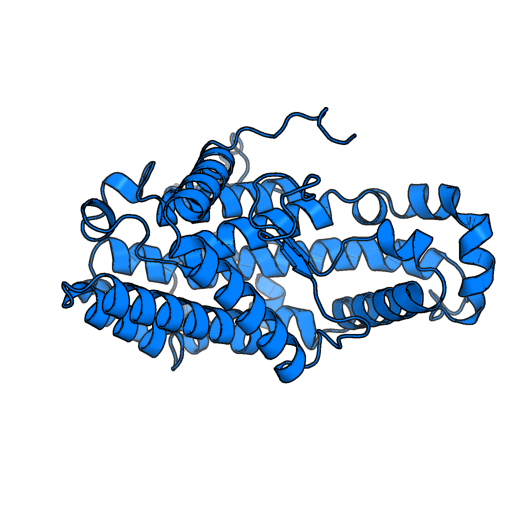4.38 83 PRO A O 1
ATOM 669 N N . TRP A 1 84 ? 7.265 6.353 -18.404 1.00 92.81 84 TRP A N 1
ATOM 670 C CA . TRP A 1 84 ? 8.109 5.179 -18.663 1.00 92.81 84 TRP A CA 1
ATOM 671 C C . TRP A 1 84 ? 7.355 3.855 -18.583 1.00 92.81 84 TRP A C 1
ATOM 673 O O . TRP A 1 84 ? 7.793 2.877 -19.176 1.00 92.81 84 TRP A O 1
ATOM 683 N N . VAL A 1 85 ? 6.232 3.819 -17.866 1.00 92.88 85 VAL A N 1
ATOM 684 C CA . VAL A 1 85 ? 5.372 2.637 -17.752 1.00 92.88 85 VAL A CA 1
ATOM 685 C C . VAL A 1 85 ? 4.252 2.672 -18.794 1.00 92.88 85 VAL A C 1
ATOM 687 O O . VAL A 1 85 ? 3.938 1.638 -19.378 1.00 92.88 85 VAL A O 1
ATOM 690 N N . LYS A 1 86 ? 3.671 3.849 -19.068 1.00 91.06 86 LYS A N 1
ATOM 691 C CA . LYS A 1 86 ? 2.573 4.013 -20.039 1.00 91.06 86 LYS A CA 1
ATOM 692 C C . LYS A 1 86 ? 3.019 3.977 -21.498 1.00 91.06 86 LYS A C 1
ATOM 694 O O . LYS A 1 86 ? 2.315 3.410 -22.326 1.00 91.06 86 LYS A O 1
ATOM 699 N N . ASP A 1 87 ? 4.142 4.614 -21.809 1.00 92.56 87 ASP A N 1
ATOM 700 C CA . ASP A 1 87 ? 4.705 4.703 -23.157 1.00 92.56 87 ASP A CA 1
ATOM 701 C C . ASP A 1 87 ? 6.234 4.529 -23.108 1.00 92.56 87 ASP A C 1
ATOM 703 O O . ASP A 1 87 ? 6.999 5.466 -23.368 1.00 92.56 87 ASP A O 1
ATOM 707 N N . PRO A 1 88 ? 6.721 3.320 -22.765 1.00 91.56 88 PRO A N 1
ATOM 708 C CA . PRO A 1 88 ? 8.155 3.062 -22.702 1.00 91.56 88 PRO A CA 1
ATOM 709 C C . PRO A 1 88 ? 8.852 3.316 -24.045 1.00 91.56 88 PRO A C 1
ATOM 711 O O . PRO A 1 88 ? 9.991 3.777 -24.066 1.00 91.56 88 PRO A O 1
ATOM 714 N N . GLY A 1 89 ? 8.177 3.074 -25.174 1.00 91.19 89 GLY A N 1
ATOM 715 C CA . GLY A 1 89 ? 8.725 3.332 -26.506 1.00 91.19 89 GLY A CA 1
ATOM 716 C C . GLY A 1 89 ? 8.953 4.822 -26.771 1.00 91.19 89 GLY A C 1
ATOM 717 O O . GLY A 1 89 ? 10.016 5.201 -27.269 1.00 91.19 89 GLY A O 1
ATOM 718 N N . GLY A 1 90 ? 7.987 5.677 -26.421 1.00 93.56 90 GLY A N 1
ATOM 719 C CA . GLY A 1 90 ? 8.134 7.132 -26.491 1.00 93.56 90 GLY A CA 1
ATOM 720 C C . GLY A 1 90 ? 9.259 7.647 -25.604 1.00 93.56 90 GLY A C 1
ATOM 721 O O . GLY A 1 90 ? 10.105 8.412 -26.074 1.00 93.56 90 GLY A O 1
ATOM 722 N N . MET A 1 91 ? 9.340 7.150 -24.369 1.00 93.44 91 MET A N 1
ATOM 723 C CA . MET A 1 91 ? 10.401 7.544 -23.443 1.00 93.44 91 MET A CA 1
ATOM 724 C C . MET A 1 91 ? 11.786 7.082 -23.912 1.00 93.44 91 MET A C 1
ATOM 726 O O . MET A 1 91 ? 12.728 7.872 -23.917 1.00 93.44 91 MET A O 1
ATOM 730 N N . VAL A 1 92 ? 11.937 5.851 -24.406 1.00 90.62 92 VAL A N 1
ATOM 731 C CA . VAL A 1 92 ? 13.220 5.392 -24.968 1.00 90.62 92 VAL A CA 1
ATOM 732 C C . VAL A 1 92 ? 13.646 6.259 -26.158 1.00 90.62 92 VAL A C 1
ATOM 734 O O . VAL A 1 92 ? 14.817 6.638 -26.231 1.00 90.62 92 VAL A O 1
ATOM 737 N N . ARG A 1 93 ? 12.721 6.648 -27.049 1.00 91.31 93 ARG A N 1
ATOM 738 C CA . ARG A 1 93 ? 13.018 7.578 -28.158 1.00 91.31 93 ARG A CA 1
ATOM 739 C C . ARG A 1 93 ? 13.481 8.945 -27.653 1.00 91.31 93 ARG A C 1
ATOM 741 O O . ARG A 1 93 ? 14.503 9.445 -28.113 1.00 91.31 93 ARG A O 1
ATOM 748 N N . GLN A 1 94 ? 12.786 9.517 -26.672 1.00 92.50 94 GLN A N 1
ATOM 749 C CA . GLN A 1 94 ? 13.135 10.820 -26.097 1.00 92.50 94 GLN A CA 1
ATOM 750 C C . GLN A 1 94 ? 14.514 10.815 -25.411 1.00 92.50 94 GLN A C 1
ATOM 752 O O . GLN A 1 94 ? 15.231 11.812 -25.464 1.00 92.50 94 GLN A O 1
ATOM 757 N N . TYR A 1 95 ? 14.913 9.694 -24.802 1.00 89.88 95 TYR A N 1
ATOM 758 C CA . TYR A 1 95 ? 16.151 9.575 -24.018 1.00 89.88 95 TYR A CA 1
ATOM 759 C C . TYR A 1 95 ? 17.243 8.735 -24.706 1.00 89.88 95 TYR A C 1
ATOM 761 O O . TYR A 1 95 ? 18.220 8.342 -24.063 1.00 89.88 95 TYR A O 1
ATOM 769 N N . THR A 1 96 ? 17.130 8.480 -26.016 1.00 87.06 96 THR A N 1
ATOM 770 C CA . THR A 1 96 ? 18.035 7.578 -26.760 1.00 87.06 96 THR A CA 1
ATOM 771 C C . THR A 1 96 ? 19.514 7.952 -26.606 1.00 87.06 96 THR A C 1
ATOM 773 O O . THR A 1 96 ? 20.350 7.069 -26.413 1.00 87.06 96 THR A O 1
ATOM 776 N N . GLY A 1 97 ? 19.847 9.250 -26.624 1.00 85.44 97 GLY A N 1
ATOM 777 C CA . GLY A 1 97 ? 21.229 9.722 -26.473 1.00 85.44 97 GLY A CA 1
ATOM 778 C C . GLY A 1 97 ? 21.860 9.352 -25.126 1.00 85.44 97 GLY A C 1
ATOM 779 O O . GLY A 1 97 ? 23.010 8.924 -25.086 1.00 85.44 97 GLY A O 1
ATOM 780 N N . LEU A 1 98 ? 21.093 9.444 -24.034 1.00 85.12 98 LEU A N 1
ATOM 781 C CA . LEU A 1 98 ? 21.545 9.064 -22.691 1.00 85.12 98 LEU A CA 1
ATOM 782 C C . LEU A 1 98 ? 21.630 7.540 -22.533 1.00 85.12 98 LEU A C 1
ATOM 784 O O . LEU A 1 98 ? 22.578 7.025 -21.942 1.00 85.12 98 LEU A O 1
ATOM 788 N N . LEU A 1 99 ? 20.661 6.814 -23.098 1.00 85.25 99 LEU A N 1
ATOM 789 C CA . LEU A 1 99 ? 20.575 5.356 -22.998 1.00 85.25 99 LEU A CA 1
ATOM 790 C C . LEU A 1 99 ? 21.680 4.620 -23.771 1.00 85.25 99 LEU A C 1
ATOM 792 O O . LEU A 1 99 ? 22.030 3.504 -23.395 1.00 85.25 99 LEU A O 1
ATOM 796 N N . ARG A 1 100 ? 22.277 5.229 -24.805 1.00 82.94 100 ARG A N 1
ATOM 797 C CA . ARG A 1 100 ? 23.378 4.619 -25.578 1.00 82.94 100 ARG A CA 1
ATOM 798 C C . ARG A 1 100 ? 24.561 4.195 -24.698 1.00 82.94 100 ARG A C 1
ATOM 800 O O . ARG A 1 100 ? 25.173 3.163 -24.952 1.00 82.94 100 ARG A O 1
ATOM 807 N N . ASN A 1 101 ? 24.850 4.956 -23.643 1.00 78.06 101 ASN A N 1
ATOM 808 C CA . ASN A 1 101 ? 25.931 4.646 -22.701 1.00 78.06 101 ASN A CA 1
ATOM 809 C C . ASN A 1 101 ? 25.597 3.470 -21.770 1.00 78.06 101 ASN A C 1
ATOM 811 O O . ASN A 1 101 ? 26.489 2.911 -21.136 1.00 78.06 101 ASN A O 1
ATOM 815 N N . LEU A 1 102 ? 24.319 3.096 -21.677 1.00 78.19 102 LEU A N 1
ATOM 816 C CA . LEU A 1 102 ? 23.848 1.987 -20.855 1.00 78.19 102 LEU A CA 1
ATOM 817 C C . LEU A 1 102 ? 23.672 0.692 -21.629 1.00 78.19 102 LEU A C 1
ATOM 819 O O . LEU A 1 102 ? 23.703 -0.367 -21.012 1.00 78.19 102 LEU A O 1
ATOM 823 N N . THR A 1 103 ? 23.508 0.757 -22.950 1.00 78.56 103 THR A N 1
ATOM 824 C CA . THR A 1 103 ? 23.280 -0.416 -23.800 1.00 78.56 103 THR A CA 1
ATOM 825 C C . THR A 1 103 ? 24.247 -1.583 -23.528 1.00 78.56 103 THR A C 1
ATOM 827 O O . THR A 1 103 ? 23.758 -2.708 -23.439 1.00 78.56 103 THR A O 1
ATOM 830 N N . PRO A 1 104 ? 25.563 -1.370 -23.299 1.00 81.12 104 PRO A N 1
ATOM 831 C CA . PRO A 1 104 ? 26.486 -2.465 -22.971 1.00 81.12 104 PRO A CA 1
ATOM 832 C C . PRO A 1 104 ? 26.220 -3.155 -21.622 1.00 81.12 104 PRO A C 1
ATOM 834 O O . PRO A 1 104 ? 26.663 -4.279 -21.417 1.00 81.12 104 PRO A O 1
ATOM 837 N N . PHE A 1 105 ? 25.533 -2.485 -20.693 1.00 79.00 105 PHE A N 1
ATOM 838 C CA . PHE A 1 105 ? 25.240 -2.988 -19.346 1.00 79.00 105 PHE A CA 1
ATOM 839 C C . PHE A 1 105 ? 23.833 -3.583 -19.217 1.00 79.00 105 PHE A C 1
ATOM 841 O O . PHE A 1 105 ? 23.532 -4.220 -18.208 1.00 79.00 105 PHE A O 1
ATOM 848 N N . LEU A 1 106 ? 22.958 -3.364 -20.203 1.00 76.75 106 LEU A N 1
ATOM 849 C CA . LEU A 1 106 ? 21.616 -3.936 -20.200 1.00 76.75 106 LEU A CA 1
ATOM 850 C C . LEU A 1 106 ? 21.665 -5.418 -20.597 1.00 76.75 106 LEU A C 1
ATOM 852 O O . LEU A 1 106 ? 22.420 -5.777 -21.507 1.00 76.75 106 LEU A O 1
ATOM 856 N N . PRO A 1 107 ? 20.842 -6.282 -19.972 1.00 75.44 107 PRO A N 1
ATOM 857 C CA . PRO A 1 107 ? 20.653 -7.646 -20.446 1.00 75.44 107 PRO A CA 1
ATOM 858 C C . PRO A 1 107 ? 20.209 -7.659 -21.917 1.00 75.44 107 PRO A C 1
ATOM 860 O O . PRO A 1 107 ? 19.473 -6.762 -22.342 1.00 75.44 107 PRO A O 1
ATOM 863 N N . PRO A 1 108 ? 20.625 -8.661 -22.706 1.00 69.50 108 PRO A N 1
ATOM 864 C CA . PRO A 1 108 ? 20.197 -8.758 -24.091 1.00 69.50 108 PRO A CA 1
ATOM 865 C C . PRO A 1 108 ? 18.694 -9.065 -24.157 1.00 69.50 108 PRO A C 1
ATOM 867 O O . PRO A 1 108 ? 18.212 -9.971 -23.477 1.00 69.50 108 PRO A O 1
ATOM 870 N N . SER A 1 109 ? 17.958 -8.350 -25.011 1.00 70.75 109 SER A N 1
ATOM 871 C CA . SER A 1 109 ? 16.603 -8.746 -25.417 1.00 70.75 109 SER A CA 1
ATOM 872 C C . SER A 1 109 ? 16.702 -9.494 -26.743 1.00 70.75 109 SER A C 1
ATOM 874 O O . SER A 1 109 ? 17.341 -9.013 -27.678 1.00 70.75 109 SER A O 1
ATOM 876 N N . HIS A 1 110 ? 16.123 -10.696 -26.822 1.00 71.25 110 HIS A N 1
ATOM 877 C CA . HIS A 1 110 ? 16.176 -11.554 -28.018 1.00 71.25 110 HIS A CA 1
ATOM 878 C C . HIS A 1 110 ? 17.606 -11.782 -28.559 1.00 71.25 110 HIS A C 1
ATOM 880 O O . HIS A 1 110 ? 17.828 -11.846 -29.764 1.00 71.25 110 HIS A O 1
ATOM 886 N N . GLY A 1 111 ? 18.597 -11.876 -27.662 1.00 62.22 111 GLY A N 1
ATOM 887 C CA . GLY A 1 111 ? 20.006 -12.073 -28.027 1.00 62.22 111 GLY A CA 1
ATOM 888 C C . GLY A 1 111 ? 20.746 -10.810 -28.488 1.00 62.22 111 GLY A C 1
ATOM 889 O O . GLY A 1 111 ? 21.909 -10.907 -28.870 1.00 62.22 111 GLY A O 1
ATOM 890 N N . ILE A 1 112 ? 20.116 -9.630 -28.430 1.00 58.22 112 ILE A N 1
ATOM 891 C CA . ILE A 1 112 ? 20.710 -8.351 -28.843 1.00 58.22 112 ILE A CA 1
ATOM 892 C C . ILE A 1 112 ? 20.749 -7.387 -27.652 1.00 58.22 112 ILE A C 1
ATOM 894 O O . ILE A 1 112 ? 19.732 -7.110 -27.017 1.00 58.22 112 ILE A O 1
ATOM 898 N N . HIS A 1 113 ? 21.925 -6.827 -27.365 1.00 64.06 113 HIS A N 1
ATOM 899 C CA . HIS A 1 113 ? 22.058 -5.724 -26.412 1.00 64.06 113 HIS A CA 1
ATOM 900 C C . HIS A 1 113 ? 21.548 -4.428 -27.049 1.00 64.06 113 HIS A C 1
ATOM 902 O O . HIS A 1 113 ? 22.198 -3.847 -27.918 1.00 64.06 113 HIS A O 1
ATOM 908 N N . ASN A 1 114 ? 20.363 -3.980 -26.640 1.00 75.88 114 ASN A N 1
ATOM 909 C CA . ASN A 1 114 ? 19.760 -2.727 -27.088 1.00 75.88 114 ASN A CA 1
ATOM 910 C C . ASN A 1 114 ? 18.781 -2.182 -26.032 1.00 75.88 114 ASN A C 1
ATOM 912 O O . ASN A 1 114 ? 18.491 -2.816 -25.017 1.00 75.88 114 ASN A O 1
ATOM 916 N N . ASN A 1 115 ? 18.242 -0.989 -26.286 1.00 79.69 115 ASN A N 1
ATOM 917 C CA . ASN A 1 115 ? 17.268 -0.357 -25.392 1.00 79.69 115 ASN A CA 1
ATOM 918 C C . ASN A 1 115 ? 15.874 -1.014 -25.452 1.00 79.69 115 ASN A C 1
ATOM 920 O O . ASN A 1 115 ? 15.008 -0.655 -24.654 1.00 79.69 115 ASN A O 1
ATOM 924 N N . THR A 1 116 ? 15.648 -1.978 -26.356 1.00 80.81 116 THR A N 1
ATOM 925 C CA . THR A 1 116 ? 14.383 -2.724 -26.468 1.00 80.81 116 THR A CA 1
ATOM 926 C C . THR A 1 116 ? 14.102 -3.526 -25.204 1.00 80.81 116 THR A C 1
ATOM 928 O O . THR A 1 116 ? 12.948 -3.641 -24.819 1.00 80.81 116 THR A O 1
ATOM 931 N N . TYR A 1 117 ? 15.138 -3.941 -24.464 1.00 84.50 117 TYR A N 1
ATOM 932 C CA . TYR A 1 117 ? 14.971 -4.536 -23.136 1.00 84.50 117 TYR A CA 1
ATOM 933 C C . TYR A 1 117 ? 14.101 -3.676 -22.197 1.00 84.50 117 TYR A C 1
ATOM 935 O O . TYR A 1 117 ? 13.227 -4.198 -21.511 1.00 84.50 117 TYR A O 1
ATOM 943 N N . ILE A 1 118 ? 14.282 -2.348 -22.198 1.00 85.12 118 ILE A N 1
ATOM 944 C CA . ILE A 1 118 ? 13.465 -1.431 -21.382 1.00 85.12 118 ILE A CA 1
ATOM 945 C C . ILE A 1 118 ? 12.016 -1.412 -21.889 1.00 85.12 118 ILE A C 1
ATOM 947 O O . ILE A 1 118 ? 11.082 -1.404 -21.088 1.00 85.12 118 ILE A O 1
ATOM 951 N N . ILE A 1 119 ? 11.830 -1.433 -23.212 1.00 87.50 119 ILE A N 1
ATOM 952 C CA . ILE A 1 119 ? 10.511 -1.450 -23.861 1.00 87.50 119 ILE A CA 1
ATOM 953 C C . ILE A 1 119 ? 9.742 -2.726 -23.504 1.00 87.50 119 ILE A C 1
ATOM 955 O O . ILE A 1 119 ? 8.552 -2.647 -23.214 1.00 87.50 119 ILE A O 1
ATOM 959 N N . ASP A 1 120 ? 10.427 -3.866 -23.449 1.00 87.31 120 ASP A N 1
ATOM 960 C CA . ASP A 1 120 ? 9.827 -5.167 -23.142 1.00 87.31 120 ASP A CA 1
ATOM 961 C C . ASP A 1 120 ? 9.553 -5.347 -21.639 1.00 87.31 120 ASP A C 1
ATOM 963 O O . ASP A 1 120 ? 8.592 -6.014 -21.243 1.00 87.31 120 ASP A O 1
ATOM 967 N N . LEU A 1 121 ? 10.392 -4.757 -20.781 1.00 88.62 121 LEU A N 1
ATOM 968 C CA . LEU A 1 121 ? 10.309 -4.912 -19.327 1.00 88.62 121 LEU A CA 1
ATOM 969 C C . LEU A 1 121 ? 9.175 -4.086 -18.701 1.00 88.62 121 LEU A C 1
ATOM 971 O O . LEU A 1 121 ? 8.498 -4.560 -17.786 1.00 88.62 121 LEU A O 1
ATOM 975 N N . MET A 1 122 ? 8.949 -2.856 -19.172 1.00 90.06 122 MET A N 1
ATOM 976 C CA . MET A 1 122 ? 7.997 -1.923 -18.545 1.00 90.06 122 MET A CA 1
ATOM 977 C C . MET A 1 122 ? 6.523 -2.383 -18.592 1.00 90.06 122 MET A C 1
ATOM 979 O O . MET A 1 122 ? 5.839 -2.266 -17.570 1.00 90.06 122 MET A O 1
ATOM 983 N N . PRO A 1 123 ? 6.000 -2.971 -19.688 1.00 87.56 123 PRO A N 1
ATOM 984 C CA . PRO A 1 123 ? 4.648 -3.538 -19.700 1.00 87.56 123 PRO A CA 1
ATOM 985 C C . PRO A 1 123 ? 4.477 -4.707 -18.716 1.00 87.56 123 PRO A C 1
ATOM 987 O O . PRO A 1 123 ? 3.433 -4.851 -18.073 1.00 87.56 123 PRO A O 1
ATOM 990 N N . GLN A 1 124 ? 5.520 -5.522 -18.542 1.00 88.25 124 GLN A N 1
ATOM 991 C CA . GLN A 1 124 ? 5.505 -6.630 -17.585 1.00 88.25 124 GLN A CA 1
ATOM 992 C C . GLN A 1 124 ? 5.544 -6.114 -16.139 1.00 88.25 124 GLN A C 1
ATOM 994 O O . GLN A 1 124 ? 4.808 -6.613 -15.286 1.00 88.25 124 GLN A O 1
ATOM 999 N N . LEU A 1 125 ? 6.326 -5.060 -15.867 1.00 88.25 125 LEU A N 1
ATOM 1000 C CA . LEU A 1 125 ? 6.294 -4.339 -14.590 1.00 88.25 125 LEU A CA 1
ATOM 1001 C C . LEU A 1 125 ? 4.886 -3.817 -14.279 1.00 88.25 125 LEU A C 1
ATOM 1003 O O . LEU A 1 125 ? 4.400 -4.011 -13.165 1.00 88.25 125 LEU A O 1
ATOM 1007 N N . SER A 1 126 ? 4.233 -3.179 -15.256 1.00 90.19 126 SER A N 1
ATOM 1008 C CA . SER A 1 126 ? 2.864 -2.668 -15.115 1.00 90.19 126 SER A CA 1
ATOM 1009 C C . SER A 1 126 ? 1.905 -3.772 -14.664 1.00 90.19 126 SER A C 1
ATOM 1011 O O . SER A 1 126 ? 1.171 -3.614 -13.687 1.00 90.19 126 SER A O 1
ATOM 1013 N N . THR A 1 127 ? 1.992 -4.937 -15.308 1.00 88.56 127 THR A N 1
ATOM 1014 C CA . THR A 1 127 ? 1.185 -6.113 -14.962 1.00 88.56 127 THR A CA 1
ATOM 1015 C C . THR A 1 127 ? 1.479 -6.610 -13.545 1.00 88.56 127 THR A C 1
ATOM 1017 O O . THR A 1 127 ? 0.544 -6.831 -12.778 1.00 88.56 127 THR A O 1
ATOM 1020 N N . GLN A 1 128 ? 2.751 -6.705 -13.143 1.00 88.94 128 GLN A N 1
ATOM 1021 C CA . GLN A 1 128 ? 3.131 -7.158 -11.798 1.00 88.94 128 GLN A CA 1
ATOM 1022 C C . GLN A 1 128 ? 2.667 -6.201 -10.691 1.00 88.94 128 GLN A C 1
ATOM 1024 O O . GLN A 1 128 ? 2.116 -6.647 -9.683 1.00 88.94 128 GLN A O 1
ATOM 1029 N N . LEU A 1 129 ? 2.822 -4.887 -10.882 1.00 92.50 129 LEU A N 1
ATOM 1030 C CA . LEU A 1 129 ? 2.347 -3.879 -9.927 1.00 92.50 129 LEU A CA 1
ATOM 1031 C C . LEU A 1 129 ? 0.819 -3.912 -9.787 1.00 92.50 129 LEU A C 1
ATOM 1033 O O . LEU A 1 129 ? 0.285 -3.863 -8.675 1.00 92.50 129 LEU A O 1
ATOM 1037 N N . ALA A 1 130 ? 0.112 -4.030 -10.912 1.00 90.19 130 ALA A N 1
ATOM 1038 C CA . ALA A 1 130 ? -1.342 -4.097 -10.943 1.00 90.19 130 ALA A CA 1
ATOM 1039 C C . ALA A 1 130 ? -1.885 -5.382 -10.305 1.00 90.19 130 ALA A C 1
ATOM 1041 O O . ALA A 1 130 ? -2.878 -5.329 -9.572 1.00 90.19 130 ALA A O 1
ATOM 1042 N N . LYS A 1 131 ? -1.226 -6.516 -10.568 1.00 87.69 131 LYS A N 1
ATOM 1043 C CA . LYS A 1 131 ? -1.510 -7.823 -9.969 1.00 87.69 131 LYS A CA 1
ATOM 1044 C C . LYS A 1 131 ? -1.305 -7.766 -8.459 1.00 87.69 131 LYS A C 1
ATOM 1046 O O . LYS A 1 131 ? -2.238 -8.056 -7.714 1.00 87.69 131 LYS A O 1
ATOM 1051 N N . GLY A 1 132 ? -0.135 -7.315 -8.002 1.00 90.69 132 GLY A N 1
ATOM 1052 C CA . GLY A 1 132 ? 0.189 -7.200 -6.579 1.00 90.69 132 GLY A CA 1
ATOM 1053 C C . GLY A 1 132 ? -0.824 -6.350 -5.809 1.00 90.69 132 GLY A C 1
ATOM 1054 O O . GLY A 1 132 ? -1.364 -6.793 -4.798 1.00 90.69 132 GLY A O 1
ATOM 1055 N N . ASN A 1 133 ? -1.159 -5.162 -6.318 1.00 93.62 133 ASN A N 1
ATOM 1056 C CA . ASN A 1 133 ? -2.100 -4.258 -5.655 1.00 93.62 133 ASN A CA 1
ATOM 1057 C C . ASN A 1 133 ? -3.517 -4.841 -5.510 1.00 93.62 133 ASN A C 1
ATOM 1059 O O . ASN A 1 133 ? -4.122 -4.724 -4.443 1.00 93.62 133 ASN A O 1
ATOM 1063 N N . VAL A 1 134 ? -4.035 -5.504 -6.549 1.00 88.69 134 VAL A N 1
ATOM 1064 C CA . VAL A 1 134 ? -5.355 -6.150 -6.480 1.00 88.69 134 VAL A CA 1
ATOM 1065 C C . VAL A 1 134 ? -5.336 -7.373 -5.569 1.00 88.69 134 VAL A C 1
ATOM 1067 O O . VAL A 1 134 ? -6.270 -7.555 -4.791 1.00 88.69 134 VAL A O 1
ATOM 1070 N N . TRP A 1 135 ? -4.282 -8.188 -5.617 1.00 87.69 135 TRP A N 1
ATOM 1071 C CA . TRP A 1 135 ? -4.146 -9.359 -4.750 1.00 87.69 135 TRP A CA 1
ATOM 1072 C C . TRP A 1 135 ? -4.149 -8.985 -3.269 1.00 87.69 135 TRP A C 1
ATOM 1074 O O . TRP A 1 135 ? -4.893 -9.580 -2.488 1.00 87.69 135 TRP A O 1
ATOM 1084 N N . LEU A 1 136 ? -3.390 -7.954 -2.893 1.00 91.94 136 LEU A N 1
ATOM 1085 C CA . LEU A 1 136 ? -3.401 -7.415 -1.533 1.00 91.94 136 LEU A CA 1
ATOM 1086 C C . LEU A 1 136 ? -4.793 -6.928 -1.119 1.00 91.94 136 LEU A C 1
ATOM 1088 O O . LEU A 1 136 ? -5.258 -7.222 -0.017 1.00 91.94 136 LEU A O 1
ATOM 1092 N N . PHE A 1 137 ? -5.507 -6.244 -2.015 1.00 92.06 137 PHE A N 1
ATOM 1093 C CA . PHE A 1 137 ? -6.880 -5.820 -1.755 1.00 92.06 137 PHE A CA 1
ATOM 1094 C C . PHE A 1 137 ? -7.825 -7.001 -1.524 1.00 92.06 137 PHE A C 1
ATOM 1096 O O . PHE A 1 137 ? -8.542 -7.024 -0.522 1.00 92.06 137 PHE A O 1
ATOM 1103 N N . LEU A 1 138 ? -7.797 -7.996 -2.408 1.00 87.06 138 LEU A N 1
ATOM 1104 C CA . LEU A 1 138 ? -8.637 -9.190 -2.322 1.00 87.06 138 LEU A CA 1
ATOM 1105 C C . LEU A 1 138 ? -8.316 -10.053 -1.097 1.00 87.06 138 LEU A C 1
ATOM 1107 O O . LEU A 1 138 ? -9.205 -10.727 -0.571 1.00 87.06 138 LEU A O 1
ATOM 1111 N N . ASP A 1 139 ? -7.078 -10.034 -0.608 1.00 87.81 139 ASP A N 1
ATOM 1112 C CA . ASP A 1 139 ? -6.712 -10.769 0.596 1.00 87.81 139 ASP A CA 1
ATOM 1113 C C . ASP A 1 139 ? -7.020 -9.991 1.882 1.00 87.81 139 ASP A C 1
ATOM 1115 O O . ASP A 1 139 ? -7.768 -10.476 2.734 1.00 87.81 139 ASP A O 1
ATOM 1119 N N . VAL A 1 140 ? -6.509 -8.768 2.019 1.00 91.56 140 VAL A N 1
ATOM 1120 C CA . VAL A 1 140 ? -6.487 -8.046 3.299 1.00 91.56 140 VAL A CA 1
ATOM 1121 C C . VAL A 1 140 ? -7.806 -7.335 3.608 1.00 91.56 140 VAL A C 1
ATOM 1123 O O . VAL A 1 140 ? -8.242 -7.301 4.766 1.00 91.56 140 VAL A O 1
ATOM 1126 N N . MET A 1 141 ? -8.478 -6.780 2.594 1.00 92.12 141 MET A N 1
ATOM 1127 C CA . MET A 1 141 ? -9.736 -6.049 2.777 1.00 92.12 141 MET A CA 1
ATOM 1128 C C . MET A 1 141 ? -10.852 -6.902 3.413 1.00 92.12 141 MET A C 1
ATOM 1130 O O . MET A 1 141 ? -11.456 -6.428 4.380 1.00 92.12 141 MET A O 1
ATOM 1134 N N . PRO A 1 142 ? -11.151 -8.138 2.950 1.00 90.06 142 PRO A N 1
ATOM 1135 C CA . PRO A 1 142 ? -12.222 -8.944 3.546 1.00 90.06 142 PRO A CA 1
ATOM 1136 C C . PRO A 1 142 ? -12.062 -9.187 5.052 1.00 90.06 142 PRO A C 1
ATOM 1138 O O . PRO A 1 142 ? -13.062 -9.145 5.769 1.00 90.06 142 PRO A O 1
ATOM 1141 N N . TRP A 1 143 ? -10.836 -9.368 5.557 1.00 91.62 143 TRP A N 1
ATOM 1142 C CA . TRP A 1 143 ? -10.595 -9.539 6.995 1.00 91.62 143 TRP A CA 1
ATOM 1143 C C . TRP A 1 143 ? -11.082 -8.339 7.804 1.00 91.62 143 TRP A C 1
ATOM 1145 O O . TRP A 1 143 ? -11.862 -8.481 8.747 1.00 91.62 143 TRP A O 1
ATOM 1155 N N . HIS A 1 144 ? -10.680 -7.144 7.381 1.00 95.19 144 HIS A N 1
ATOM 1156 C CA . HIS A 1 144 ? -11.081 -5.906 8.029 1.00 95.19 144 HIS A CA 1
ATOM 1157 C C . HIS A 1 144 ? -12.576 -5.642 7.861 1.00 95.19 144 HIS A C 1
ATOM 1159 O O . HIS A 1 144 ? -13.216 -5.139 8.782 1.00 95.19 144 HIS A O 1
ATOM 1165 N N . TYR A 1 145 ? -13.145 -5.986 6.702 1.00 93.69 145 TYR A N 1
ATOM 1166 C CA . TYR A 1 145 ? -14.560 -5.775 6.400 1.00 93.69 145 TYR A CA 1
ATOM 1167 C C . TYR A 1 145 ? -15.461 -6.590 7.335 1.00 93.69 145 TYR A C 1
ATOM 1169 O O . TYR A 1 145 ? -16.447 -6.071 7.859 1.00 93.69 145 TYR A O 1
ATOM 1177 N N . VAL A 1 146 ? -15.119 -7.860 7.575 1.00 93.19 146 VAL A N 1
ATOM 1178 C CA . VAL A 1 146 ? -15.866 -8.717 8.508 1.00 93.19 146 VAL A CA 1
ATOM 1179 C C . VAL A 1 146 ? -15.624 -8.278 9.952 1.00 93.19 146 VAL A C 1
ATOM 1181 O O . VAL A 1 146 ? -16.588 -8.138 10.702 1.00 93.19 146 VAL A O 1
ATOM 1184 N N . TYR A 1 147 ? -14.375 -7.986 10.333 1.00 95.69 147 TYR A N 1
ATOM 1185 C CA . TYR A 1 147 ? -14.056 -7.529 11.690 1.00 95.69 147 TYR A CA 1
ATOM 1186 C C . TYR A 1 147 ? -14.796 -6.239 12.056 1.00 95.69 147 TYR A C 1
ATOM 1188 O O . TYR A 1 147 ? -15.372 -6.138 13.134 1.00 95.69 147 TYR A O 1
ATOM 1196 N N . ALA A 1 148 ? -14.832 -5.266 11.144 1.00 96.19 148 ALA A N 1
ATOM 1197 C CA . ALA A 1 148 ? -15.483 -3.982 11.374 1.00 96.19 148 ALA A CA 1
ATOM 1198 C C . ALA A 1 148 ? -17.005 -4.091 11.569 1.00 96.19 148 ALA A C 1
ATOM 1200 O O . ALA A 1 148 ? -17.602 -3.262 12.260 1.00 96.19 148 ALA A O 1
ATOM 1201 N N . GLN A 1 149 ? -17.631 -5.102 10.964 1.00 94.75 149 GLN A N 1
ATOM 1202 C CA . GLN A 1 149 ? -19.047 -5.393 11.168 1.00 94.75 149 GLN A CA 1
ATOM 1203 C C . GLN A 1 149 ? -19.283 -6.149 12.474 1.00 94.75 149 GLN A C 1
ATOM 1205 O O . GLN A 1 149 ? -20.160 -5.774 13.249 1.00 94.75 149 GLN A O 1
ATOM 1210 N N . ASN A 1 150 ? -18.525 -7.225 12.703 1.00 94.75 150 ASN A N 1
ATOM 1211 C CA . ASN A 1 150 ? -18.690 -8.079 13.870 1.00 94.75 150 ASN A CA 1
ATOM 1212 C C . ASN A 1 150 ? -17.396 -8.874 14.172 1.00 94.75 150 ASN A C 1
ATOM 1214 O O . ASN A 1 150 ? -17.130 -9.894 13.521 1.00 94.75 150 ASN A O 1
ATOM 1218 N N . PRO A 1 151 ? -16.614 -8.470 15.194 1.00 94.75 151 PRO A N 1
ATOM 1219 C CA . PRO A 1 151 ? -15.400 -9.180 15.606 1.00 94.75 151 PRO A CA 1
ATOM 1220 C C . PRO A 1 151 ? -15.624 -10.649 16.006 1.00 94.75 151 PRO A C 1
ATOM 1222 O O . PRO A 1 151 ? -14.755 -11.491 15.771 1.00 94.75 151 PRO A O 1
ATOM 1225 N N . ALA A 1 152 ? -16.792 -10.989 16.565 1.00 92.56 152 ALA A N 1
ATOM 1226 C CA . ALA A 1 152 ? -17.110 -12.364 16.952 1.00 92.56 152 ALA A CA 1
ATOM 1227 C C . ALA A 1 152 ? -17.312 -13.264 15.722 1.00 92.56 152 ALA A C 1
ATOM 1229 O O . ALA A 1 152 ? -16.768 -14.368 15.670 1.00 92.56 152 ALA A O 1
ATOM 1230 N N . VAL A 1 153 ? -18.016 -12.774 14.695 1.00 92.00 153 VAL A N 1
ATOM 1231 C CA . VAL A 1 153 ? -18.162 -13.488 13.412 1.00 92.00 153 VAL A CA 1
ATOM 1232 C C . VAL A 1 153 ? -16.809 -13.625 12.718 1.00 92.00 153 VAL A C 1
ATOM 1234 O O . VAL A 1 153 ? -16.465 -14.713 12.261 1.00 92.00 153 VAL A O 1
ATOM 1237 N N . PHE A 1 154 ? -15.997 -12.561 12.703 1.00 91.88 154 PHE A N 1
ATOM 1238 C CA . PHE A 1 154 ? -14.634 -12.615 12.165 1.00 91.88 154 PHE A CA 1
ATOM 1239 C C . PHE A 1 154 ? -13.831 -13.782 12.759 1.00 91.88 154 PHE A C 1
ATOM 1241 O O . PHE A 1 154 ? -13.227 -14.556 12.015 1.00 91.88 154 PHE A O 1
ATOM 1248 N N . ARG A 1 155 ? -13.880 -13.968 14.084 1.00 88.50 155 ARG A N 1
ATOM 1249 C CA . ARG A 1 155 ? -13.176 -15.064 14.767 1.00 88.50 155 ARG A CA 1
ATOM 1250 C C . ARG A 1 155 ? -13.649 -16.448 14.337 1.00 88.50 155 ARG A C 1
ATOM 1252 O O . ARG A 1 155 ? -12.820 -17.337 14.165 1.00 88.50 155 ARG A O 1
ATOM 1259 N N . GLN A 1 156 ? -14.950 -16.623 14.122 1.00 87.44 156 GLN A N 1
ATOM 1260 C CA . GLN A 1 156 ? -15.509 -17.890 13.640 1.00 87.44 156 GLN A CA 1
ATOM 1261 C C . GLN A 1 156 ? -15.104 -18.199 12.190 1.00 87.44 156 GLN A C 1
ATOM 1263 O O . GLN A 1 156 ? -15.021 -19.369 11.807 1.00 87.44 156 GLN A O 1
ATOM 1268 N N . CYS A 1 157 ? -14.865 -17.164 11.381 1.00 84.44 157 CYS A N 1
ATOM 1269 C CA . CYS A 1 157 ? -14.502 -17.290 9.971 1.00 84.44 157 CYS A CA 1
ATOM 1270 C C . CYS A 1 157 ? -12.990 -17.423 9.728 1.00 84.44 157 CYS A C 1
ATOM 1272 O O . CYS A 1 157 ? -12.605 -17.954 8.686 1.00 84.44 157 CYS A O 1
ATOM 1274 N N . LEU A 1 158 ? -12.141 -16.971 10.661 1.00 82.44 158 LEU A N 1
ATOM 1275 C CA . LEU A 1 158 ? -10.689 -16.860 10.469 1.00 82.44 158 LEU A CA 1
ATOM 1276 C C . LEU A 1 158 ? -10.031 -18.169 10.000 1.00 82.44 158 LEU A C 1
ATOM 1278 O O . LEU A 1 158 ? -9.266 -18.160 9.041 1.00 82.44 158 LEU A O 1
ATOM 1282 N N . SER A 1 159 ? -10.371 -19.301 10.622 1.00 78.38 159 SER A N 1
ATOM 1283 C CA . SER A 1 159 ? -9.808 -20.620 10.282 1.00 78.38 159 SER A CA 1
ATOM 1284 C C . SER A 1 159 ? -10.469 -21.299 9.076 1.00 78.38 159 SER A C 1
ATOM 1286 O O . SER A 1 159 ? -9.989 -22.332 8.606 1.00 78.38 159 SER A O 1
ATOM 1288 N N . LYS A 1 160 ? -11.581 -20.746 8.575 1.00 80.62 160 LYS A N 1
ATOM 1289 C CA . LYS A 1 160 ? -12.412 -21.367 7.533 1.00 80.62 160 LYS A CA 1
ATOM 1290 C C . LYS A 1 160 ? -12.135 -20.825 6.133 1.00 80.62 160 LYS A C 1
ATOM 1292 O O . LYS A 1 160 ? -12.574 -21.435 5.161 1.00 80.62 160 LYS A O 1
ATOM 1297 N N . ARG A 1 161 ? -11.437 -19.692 6.005 1.00 81.50 161 ARG A N 1
ATOM 1298 C CA . ARG A 1 161 ? -11.166 -19.083 4.698 1.00 81.50 161 ARG A CA 1
ATOM 1299 C C . ARG A 1 161 ? -10.208 -19.963 3.892 1.00 81.50 161 ARG A C 1
ATOM 1301 O O . ARG A 1 161 ? -9.066 -20.163 4.285 1.00 81.50 161 ARG A O 1
ATOM 1308 N N . LYS A 1 162 ? -10.684 -20.470 2.755 1.00 80.12 162 LYS A N 1
ATOM 1309 C CA . LYS A 1 162 ? -9.916 -21.234 1.760 1.00 80.12 162 LYS A CA 1
ATOM 1310 C C . LYS A 1 162 ? -10.470 -20.916 0.376 1.00 80.12 162 LYS A C 1
ATOM 1312 O O . LYS A 1 162 ? -11.666 -20.647 0.273 1.00 80.12 162 LYS A O 1
ATOM 1317 N N . PHE A 1 163 ? -9.635 -20.960 -0.663 1.00 79.62 163 PHE A N 1
ATOM 1318 C CA . PHE A 1 163 ? -10.092 -20.690 -2.032 1.00 79.62 163 PHE A CA 1
ATOM 1319 C C . PHE A 1 163 ? -11.194 -21.665 -2.470 1.00 79.62 163 PHE A C 1
ATOM 1321 O O . PHE A 1 163 ? -12.257 -21.232 -2.904 1.00 79.62 163 PHE A O 1
ATOM 1328 N N . ASP A 1 164 ? -11.002 -22.964 -2.236 1.00 80.19 164 ASP A N 1
ATOM 1329 C CA . ASP A 1 164 ? -11.957 -24.003 -2.652 1.00 80.19 164 ASP A CA 1
ATOM 1330 C C . ASP A 1 164 ? -13.337 -23.852 -2.002 1.00 80.19 164 ASP A C 1
ATOM 1332 O O . ASP A 1 164 ? -14.357 -24.176 -2.615 1.00 80.19 164 ASP A O 1
ATOM 1336 N N . ALA A 1 165 ? -13.361 -23.303 -0.783 1.00 82.31 165 ALA A N 1
ATOM 1337 C CA . ALA A 1 165 ? -14.566 -23.045 -0.003 1.00 82.31 165 ALA A CA 1
ATOM 1338 C C . ALA A 1 165 ? -15.319 -21.772 -0.438 1.00 82.31 165 ALA A C 1
ATOM 1340 O O . ALA A 1 165 ? -16.388 -21.483 0.103 1.00 82.31 165 ALA A O 1
ATOM 1341 N N . LEU A 1 166 ? -14.784 -20.991 -1.385 1.00 79.75 166 LEU A N 1
ATOM 1342 C CA . LEU A 1 166 ? -15.481 -19.823 -1.914 1.00 79.75 166 LEU A CA 1
ATOM 1343 C C . LEU A 1 166 ? -16.670 -20.244 -2.799 1.00 79.75 166 LEU A C 1
ATOM 1345 O O . LEU A 1 166 ? -16.563 -21.212 -3.560 1.00 79.75 166 LEU A O 1
ATOM 1349 N N . PRO A 1 167 ? -17.788 -19.492 -2.764 1.00 81.56 167 PRO A N 1
ATOM 1350 C CA . PRO A 1 167 ? -18.892 -19.671 -3.702 1.00 81.56 167 PRO A CA 1
ATOM 1351 C C . PRO A 1 167 ? -18.415 -19.650 -5.158 1.00 81.56 167 PRO A C 1
ATOM 1353 O O . PRO A 1 167 ? -17.567 -18.831 -5.513 1.00 81.56 167 PRO A O 1
ATOM 1356 N N . THR A 1 168 ? -19.000 -20.493 -6.015 1.00 79.62 168 THR A N 1
ATOM 1357 C CA . THR A 1 168 ? -18.629 -20.609 -7.440 1.00 79.62 168 THR A CA 1
ATOM 1358 C C . THR A 1 168 ? -18.596 -19.262 -8.152 1.00 79.62 168 THR A C 1
ATOM 1360 O O . THR A 1 168 ? -17.600 -18.947 -8.786 1.00 79.62 168 THR A O 1
ATOM 1363 N N . VAL A 1 169 ? -19.614 -18.418 -7.951 1.00 75.12 169 VAL A N 1
ATOM 1364 C CA . VAL A 1 169 ? -19.664 -17.073 -8.550 1.00 75.12 169 VAL A CA 1
ATOM 1365 C C . VAL A 1 169 ? -18.466 -16.200 -8.153 1.00 75.12 169 VAL A C 1
ATOM 1367 O O . VAL A 1 169 ? -17.944 -15.458 -8.974 1.00 75.12 169 VAL A O 1
ATOM 1370 N N . ILE A 1 170 ? -17.978 -16.322 -6.913 1.00 77.19 170 ILE A N 1
ATOM 1371 C CA . ILE A 1 170 ? -16.799 -15.577 -6.457 1.00 77.19 170 ILE A CA 1
ATOM 1372 C C . ILE A 1 170 ? -15.543 -16.136 -7.122 1.00 77.19 170 ILE A C 1
ATOM 1374 O O . ILE A 1 170 ? -14.706 -15.356 -7.555 1.00 77.19 170 ILE A O 1
ATOM 1378 N N . LYS A 1 171 ? -15.413 -17.462 -7.239 1.00 79.00 171 LYS A N 1
ATOM 1379 C CA . LYS A 1 171 ? -14.276 -18.085 -7.936 1.00 79.00 171 LYS A CA 1
ATOM 1380 C C . LYS A 1 171 ? -14.224 -17.668 -9.407 1.00 79.00 171 LYS A C 1
ATOM 1382 O O . LYS A 1 171 ? -13.168 -17.270 -9.875 1.00 79.00 171 LYS A O 1
ATOM 1387 N N . GLU A 1 172 ? -15.366 -17.665 -10.093 1.00 78.56 172 GLU A N 1
ATOM 1388 C CA . GLU A 1 172 ? -15.481 -17.206 -11.483 1.00 78.56 172 GLU A CA 1
ATOM 1389 C C . GLU A 1 172 ? -15.141 -15.718 -11.647 1.00 78.56 172 GLU A C 1
ATOM 1391 O O . GLU A 1 172 ? -14.538 -15.326 -12.642 1.00 78.56 172 GLU A O 1
ATOM 1396 N N . ASP A 1 173 ? -15.538 -14.863 -10.703 1.00 75.44 173 ASP A N 1
ATOM 1397 C CA . ASP A 1 173 ? -15.195 -13.439 -10.744 1.00 75.44 173 ASP A CA 1
ATOM 1398 C C . ASP A 1 173 ? -13.720 -13.183 -10.431 1.00 75.44 173 ASP A C 1
ATOM 1400 O O . ASP A 1 173 ? -13.109 -12.312 -11.048 1.00 75.44 173 ASP A O 1
ATOM 1404 N N . LEU A 1 174 ? -13.138 -13.957 -9.513 1.00 77.31 174 LEU A N 1
ATOM 1405 C CA . LEU A 1 174 ? -11.710 -13.912 -9.218 1.00 77.31 174 LEU A CA 1
ATOM 1406 C C . LEU A 1 174 ? -10.874 -14.397 -10.405 1.00 77.31 174 LEU A C 1
ATOM 1408 O O . LEU A 1 174 ? -9.870 -13.763 -10.704 1.00 77.31 174 LEU A O 1
ATOM 1412 N N . GLY A 1 175 ? -11.312 -15.434 -11.126 1.00 76.94 175 GLY A N 1
ATOM 1413 C CA . GLY A 1 175 ? -10.623 -15.920 -12.329 1.00 76.94 175 GLY A CA 1
ATOM 1414 C C . GLY A 1 175 ? -10.515 -14.880 -13.452 1.00 76.94 175 GLY A C 1
ATOM 1415 O O . GLY A 1 175 ? -9.603 -14.918 -14.266 1.00 76.94 175 GLY A O 1
ATOM 1416 N N . LYS A 1 176 ? -11.391 -13.865 -13.458 1.00 75.50 176 LYS A N 1
ATOM 1417 C CA . LYS A 1 176 ? -11.340 -12.750 -14.425 1.00 75.50 176 LYS A CA 1
ATOM 1418 C C . LYS A 1 176 ? -10.326 -11.669 -14.058 1.00 75.50 176 LYS A C 1
ATOM 1420 O O . LYS A 1 176 ? -10.107 -10.760 -14.855 1.00 75.50 176 LYS A O 1
ATOM 1425 N N . VAL A 1 177 ? -9.791 -11.686 -12.838 1.00 74.56 177 VAL A N 1
ATOM 1426 C CA . VAL A 1 177 ? -8.778 -10.723 -12.403 1.00 74.56 177 VAL A CA 1
ATOM 1427 C C . VAL A 1 177 ? -7.441 -11.138 -13.007 1.00 74.56 177 VAL A C 1
ATOM 1429 O O . VAL A 1 177 ? -6.985 -12.255 -12.786 1.00 74.56 177 VAL A O 1
ATOM 1432 N N . ASP A 1 178 ? -6.810 -10.231 -13.755 1.00 72.25 178 ASP A N 1
ATOM 1433 C CA . ASP A 1 178 ? -5.589 -10.532 -14.511 1.00 72.25 178 ASP A CA 1
ATOM 1434 C C . ASP A 1 178 ? -4.499 -11.151 -13.615 1.00 72.25 178 ASP A C 1
ATOM 1436 O O . ASP A 1 178 ? -4.119 -10.594 -12.576 1.00 72.25 178 ASP A O 1
ATOM 1440 N N . GLY A 1 179 ? -4.007 -12.328 -14.015 1.00 67.94 179 GLY A N 1
ATOM 1441 C CA . GLY A 1 179 ? -2.984 -13.085 -13.292 1.00 67.94 179 GLY A CA 1
ATOM 1442 C C . GLY A 1 179 ? -3.446 -13.684 -11.957 1.00 67.94 179 GLY A C 1
ATOM 1443 O O . GLY A 1 179 ? -2.598 -13.990 -11.112 1.00 67.94 179 GLY A O 1
ATOM 1444 N N . PHE A 1 180 ? -4.758 -13.798 -11.709 1.00 72.56 180 PHE A N 1
ATOM 1445 C CA . PHE A 1 180 ? -5.293 -14.463 -10.518 1.00 72.56 180 PHE A CA 1
ATOM 1446 C C . PHE A 1 180 ? -5.280 -15.991 -10.651 1.00 72.56 180 PHE A C 1
ATOM 1448 O O . PHE A 1 180 ? -4.840 -16.656 -9.715 1.00 72.56 180 PHE A O 1
ATOM 1455 N N . GLU A 1 181 ? -5.705 -16.538 -11.796 1.00 67.62 181 GLU A N 1
ATOM 1456 C CA . GLU A 1 181 ? -5.682 -17.991 -12.050 1.00 67.62 181 GLU A CA 1
ATOM 1457 C C . GLU A 1 181 ? -4.253 -18.534 -11.961 1.00 67.62 181 GLU A C 1
ATOM 1459 O O . GLU A 1 181 ? -4.013 -19.391 -11.117 1.00 67.62 181 GLU A O 1
ATOM 1464 N N . ASP A 1 182 ? -3.287 -17.918 -12.656 1.00 66.56 182 ASP A N 1
ATOM 1465 C CA . ASP A 1 182 ? -1.863 -18.295 -12.591 1.00 66.56 182 ASP A CA 1
ATOM 1466 C C . ASP A 1 182 ? -1.344 -18.398 -11.144 1.00 66.56 182 ASP A C 1
ATOM 1468 O O . ASP A 1 182 ? -0.651 -19.332 -10.764 1.00 66.56 182 ASP A O 1
ATOM 1472 N N . THR A 1 183 ? -1.718 -17.452 -10.276 1.00 68.88 183 THR A N 1
ATOM 1473 C CA . THR A 1 183 ? -1.268 -17.443 -8.873 1.00 68.88 183 THR A CA 1
ATOM 1474 C C . THR A 1 183 ? -1.849 -18.593 -8.042 1.00 68.88 183 THR A C 1
ATOM 1476 O O . THR A 1 183 ? -1.192 -19.063 -7.107 1.00 68.88 183 THR A O 1
ATOM 1479 N N . ILE A 1 184 ? -3.088 -19.005 -8.325 1.00 63.38 184 ILE A N 1
ATOM 1480 C CA . ILE A 1 184 ? -3.764 -20.098 -7.613 1.00 63.38 184 ILE A CA 1
ATOM 1481 C C . ILE A 1 184 ? -3.348 -21.457 -8.187 1.00 63.38 184 ILE A C 1
ATOM 1483 O O . ILE A 1 184 ? -3.068 -22.377 -7.415 1.00 63.38 184 ILE A O 1
ATOM 1487 N N . GLU A 1 185 ? -3.294 -21.588 -9.513 1.00 57.84 185 GLU A N 1
ATOM 1488 C CA . GLU A 1 185 ? -2.966 -22.830 -10.223 1.00 57.84 185 GLU A CA 1
ATOM 1489 C C . GLU A 1 185 ? -1.510 -23.248 -10.014 1.00 57.84 185 GLU A C 1
ATOM 1491 O O . GLU A 1 185 ? -1.251 -24.417 -9.716 1.00 57.84 185 GLU A O 1
ATOM 1496 N N . ASP A 1 186 ? -0.580 -22.288 -10.000 1.00 57.59 186 ASP A N 1
ATOM 1497 C CA . ASP A 1 186 ? 0.823 -22.537 -9.646 1.00 57.59 186 ASP A CA 1
ATOM 1498 C C . ASP A 1 186 ? 1.003 -22.918 -8.159 1.00 57.59 186 ASP A C 1
ATOM 1500 O O . ASP A 1 186 ? 2.119 -23.147 -7.695 1.00 57.59 186 ASP A O 1
ATOM 1504 N N . ARG A 1 187 ? -0.087 -22.963 -7.371 1.00 55.69 187 ARG A N 1
ATOM 1505 C CA . ARG A 1 187 ? -0.109 -23.142 -5.905 1.00 55.69 187 ARG A CA 1
ATOM 1506 C C . ARG A 1 187 ? 0.746 -22.129 -5.147 1.00 55.69 187 ARG A C 1
ATOM 1508 O O . ARG A 1 187 ? 1.047 -22.333 -3.970 1.00 55.69 187 ARG A O 1
ATOM 1515 N N . ASN A 1 188 ? 1.097 -21.019 -5.789 1.00 53.56 188 ASN A N 1
ATOM 1516 C CA . ASN A 1 188 ? 1.917 -19.976 -5.190 1.00 53.56 188 ASN A CA 1
ATOM 1517 C C . ASN A 1 188 ? 1.195 -19.332 -3.998 1.00 53.56 188 ASN A C 1
ATOM 1519 O O . ASN A 1 188 ? 1.842 -18.923 -3.037 1.00 53.56 188 ASN A O 1
ATOM 1523 N N . MET A 1 189 ? -0.143 -19.302 -3.991 1.00 63.75 189 MET A N 1
ATOM 1524 C CA . MET A 1 189 ? -0.929 -18.809 -2.859 1.00 63.75 189 MET A CA 1
ATOM 1525 C C . MET A 1 189 ? -2.226 -19.589 -2.644 1.00 63.75 189 MET A C 1
ATOM 1527 O O . MET A 1 189 ? -2.972 -19.865 -3.577 1.00 63.75 189 MET A O 1
ATOM 1531 N N . ASN A 1 190 ? -2.562 -19.849 -1.379 1.00 65.31 190 ASN A N 1
ATOM 1532 C CA . ASN A 1 190 ? -3.898 -20.273 -0.965 1.00 65.31 190 ASN A CA 1
ATOM 1533 C C . ASN A 1 190 ? -4.415 -19.303 0.104 1.00 65.31 190 ASN A C 1
ATOM 1535 O O . ASN A 1 190 ? -3.698 -18.985 1.051 1.00 65.31 190 ASN A O 1
ATOM 1539 N N . PHE A 1 191 ? -5.680 -18.879 0.023 1.00 70.12 191 PHE A N 1
ATOM 1540 C CA . PHE A 1 191 ? -6.321 -18.111 1.103 1.00 70.12 191 PHE A CA 1
ATOM 1541 C C . PHE A 1 191 ? -6.292 -18.835 2.466 1.00 70.12 191 PHE A C 1
ATOM 1543 O O . PHE A 1 191 ? -6.450 -18.205 3.507 1.00 70.12 191 PHE A O 1
ATOM 1550 N N . ALA A 1 192 ? -6.062 -20.151 2.476 1.00 67.31 192 ALA A N 1
ATOM 1551 C CA . ALA A 1 192 ? -5.802 -20.921 3.690 1.00 67.31 192 ALA A CA 1
ATOM 1552 C C . ALA A 1 192 ? -4.506 -20.505 4.412 1.00 67.31 192 ALA A C 1
ATOM 1554 O O . ALA A 1 192 ? -4.413 -20.650 5.632 1.00 67.31 192 ALA A O 1
ATOM 1555 N N . ASP A 1 193 ? -3.507 -20.006 3.683 1.00 66.31 193 ASP A N 1
ATOM 1556 C CA . ASP A 1 193 ? -2.248 -19.525 4.255 1.00 66.31 193 ASP A CA 1
ATOM 1557 C C . ASP A 1 193 ? -2.376 -18.107 4.794 1.00 66.31 193 ASP A C 1
ATOM 1559 O O . ASP A 1 193 ? -1.676 -17.749 5.740 1.00 66.31 193 ASP A O 1
ATOM 1563 N N . SER A 1 194 ? -3.330 -17.326 4.278 1.00 64.88 194 SER A N 1
ATOM 1564 C CA . SER A 1 194 ? -3.490 -15.942 4.701 1.00 64.88 194 SER A CA 1
ATOM 1565 C C . SER A 1 194 ? -4.174 -15.752 6.047 1.00 64.88 194 SER A C 1
ATOM 1567 O O . SER A 1 194 ? -4.022 -14.704 6.654 1.00 64.88 194 SER A O 1
ATOM 1569 N N . GLY A 1 195 ? -4.860 -16.761 6.586 1.00 59.28 195 GLY A N 1
ATOM 1570 C CA . GLY A 1 195 ? -5.415 -16.698 7.944 1.00 59.28 195 GLY A CA 1
ATOM 1571 C C . GLY A 1 195 ? -4.397 -16.951 9.067 1.00 59.28 195 GLY A C 1
ATOM 1572 O O . GLY A 1 195 ? -4.740 -16.796 10.242 1.00 59.28 195 GLY A O 1
ATOM 1573 N N . LYS A 1 196 ? -3.167 -17.380 8.747 1.00 67.56 196 LYS A N 1
ATOM 1574 C CA . LYS A 1 196 ? -2.222 -17.926 9.734 1.00 67.56 196 LYS A CA 1
ATOM 1575 C C . LYS A 1 196 ? -1.297 -16.849 10.306 1.00 67.56 196 LYS A C 1
ATOM 1577 O O . LYS A 1 196 ? -0.838 -15.959 9.602 1.00 67.56 196 LYS A O 1
ATOM 1582 N N . GLN A 1 197 ? -1.016 -16.965 11.606 1.00 79.19 197 GLN A N 1
ATOM 1583 C CA . GLN A 1 197 ? -0.086 -16.158 12.409 1.00 79.19 197 GLN A CA 1
ATOM 1584 C C . GLN A 1 197 ? -0.294 -14.634 12.372 1.00 79.19 197 GLN A C 1
ATOM 1586 O O . GLN A 1 197 ? -0.691 -14.058 13.385 1.00 79.19 197 GLN A O 1
ATOM 1591 N N . TYR A 1 198 ? 0.015 -13.964 11.262 1.00 92.12 198 TYR A N 1
ATOM 1592 C CA . TYR A 1 198 ? 0.047 -12.506 11.186 1.00 92.12 198 TYR A CA 1
ATOM 1593 C C . TYR A 1 198 ? -1.342 -11.886 11.256 1.00 92.12 198 TYR A C 1
ATOM 1595 O O . TYR A 1 198 ? -1.540 -10.985 12.065 1.00 92.12 198 TYR A O 1
ATOM 1603 N N . ILE A 1 199 ? -2.326 -12.403 10.511 1.00 91.81 199 ILE A N 1
ATOM 1604 C CA . ILE A 1 199 ? -3.709 -11.911 10.607 1.00 91.81 199 ILE A CA 1
ATOM 1605 C C . ILE A 1 199 ? -4.243 -12.093 12.033 1.00 91.81 199 ILE A C 1
ATOM 1607 O O . ILE A 1 199 ? -4.760 -11.147 12.623 1.00 91.81 199 ILE A O 1
ATOM 1611 N N . GLN A 1 200 ? -4.047 -13.262 12.647 1.00 90.88 200 GLN A N 1
ATOM 1612 C CA . GLN A 1 200 ? -4.476 -13.482 14.031 1.00 90.88 200 GLN A CA 1
ATOM 1613 C C . GLN A 1 200 ? -3.835 -12.472 14.998 1.00 90.88 200 GLN A C 1
ATOM 1615 O O . GLN A 1 200 ? -4.548 -11.836 15.771 1.00 90.88 200 GLN A O 1
ATOM 1620 N N . LYS A 1 201 ? -2.511 -12.276 14.931 1.00 94.50 201 LYS A N 1
ATOM 1621 C CA . LYS A 1 201 ? -1.792 -11.295 15.762 1.00 94.50 201 LYS A CA 1
ATOM 1622 C C . LYS A 1 201 ? -2.266 -9.859 15.498 1.00 94.50 201 LYS A C 1
ATOM 1624 O O . LYS A 1 201 ? -2.474 -9.101 16.444 1.00 94.50 201 LYS A O 1
ATOM 1629 N N . ALA A 1 202 ? -2.496 -9.505 14.234 1.00 96.88 202 ALA A N 1
ATOM 1630 C CA . ALA A 1 202 ? -2.955 -8.183 13.824 1.00 96.88 202 ALA A CA 1
ATOM 1631 C C . ALA A 1 202 ? -4.321 -7.834 14.420 1.00 96.88 202 ALA A C 1
ATOM 1633 O O . ALA A 1 202 ? -4.512 -6.716 14.895 1.00 96.88 202 ALA A O 1
ATOM 1634 N N . PHE A 1 203 ? -5.275 -8.766 14.397 1.00 95.88 203 PHE A N 1
ATOM 1635 C CA . PHE A 1 203 ? -6.623 -8.521 14.916 1.00 95.88 203 PHE A CA 1
ATOM 1636 C C . PHE A 1 203 ? -6.718 -8.702 16.436 1.00 95.88 203 PHE A C 1
ATOM 1638 O O . PHE A 1 203 ? -7.487 -7.983 17.067 1.00 95.88 203 PHE A O 1
ATOM 1645 N N . SER A 1 204 ? -5.879 -9.541 17.054 1.00 95.56 204 SER A N 1
ATOM 1646 C CA . SER A 1 204 ? -5.727 -9.554 18.518 1.00 95.56 204 SER A CA 1
ATOM 1647 C C . SER A 1 204 ? -5.240 -8.205 19.057 1.00 95.56 204 SER A C 1
ATOM 1649 O O . SER A 1 204 ? -5.762 -7.725 20.060 1.00 95.56 204 SER A O 1
ATOM 1651 N N . ALA A 1 205 ? -4.309 -7.537 18.362 1.00 97.94 205 ALA A N 1
ATOM 1652 C CA . ALA A 1 205 ? -3.884 -6.190 18.743 1.00 97.94 205 ALA A CA 1
ATOM 1653 C C . ALA A 1 205 ? -5.052 -5.185 18.712 1.00 97.94 205 ALA A C 1
ATOM 1655 O O . ALA A 1 205 ? -5.141 -4.317 19.577 1.00 97.94 205 ALA A O 1
ATOM 1656 N N . LEU A 1 206 ? -5.981 -5.315 17.761 1.00 97.62 206 LEU A N 1
ATOM 1657 C CA . LEU A 1 206 ? -7.176 -4.468 17.711 1.00 97.62 206 LEU A CA 1
ATOM 1658 C C . LEU A 1 206 ? -8.167 -4.781 18.836 1.00 97.62 206 LEU A C 1
ATOM 1660 O O . LEU A 1 206 ? -8.723 -3.848 19.410 1.00 97.62 206 LEU A O 1
ATOM 1664 N N . ASP A 1 207 ? -8.337 -6.052 19.205 1.00 96.69 207 ASP A N 1
ATOM 1665 C CA . ASP A 1 207 ? -9.164 -6.424 20.359 1.00 96.69 207 ASP A CA 1
ATOM 1666 C C . ASP A 1 207 ? -8.632 -5.804 21.655 1.00 96.69 207 ASP A C 1
ATOM 1668 O O . ASP A 1 207 ? -9.408 -5.378 22.507 1.00 96.69 207 ASP A O 1
ATOM 1672 N N . GLU A 1 208 ? -7.308 -5.752 21.814 1.00 97.88 208 GLU A N 1
ATOM 1673 C CA . GLU A 1 208 ? -6.671 -5.058 22.933 1.00 97.88 208 GLU A CA 1
ATOM 1674 C C . GLU A 1 208 ? -6.882 -3.544 22.842 1.00 97.88 208 GLU A C 1
ATOM 1676 O O . GLU A 1 208 ? -7.219 -2.921 23.844 1.00 97.88 208 GLU A O 1
ATOM 1681 N N . ALA A 1 209 ? -6.749 -2.953 21.649 1.00 97.56 209 ALA A N 1
ATOM 1682 C CA . ALA A 1 209 ? -6.988 -1.525 21.434 1.00 97.56 209 ALA A CA 1
ATOM 1683 C C . ALA A 1 209 ? -8.402 -1.099 21.859 1.00 97.56 209 ALA A C 1
ATOM 1685 O O . ALA A 1 209 ? -8.558 -0.046 22.467 1.00 97.56 209 ALA A O 1
ATOM 1686 N N . LEU A 1 210 ? -9.415 -1.922 21.567 1.00 96.38 210 LEU A N 1
ATOM 1687 C CA . LEU A 1 210 ? -10.821 -1.647 21.882 1.00 96.38 210 LEU A CA 1
ATOM 1688 C C . LEU A 1 210 ? -11.154 -1.723 23.382 1.00 96.38 210 LEU A C 1
ATOM 1690 O O . LEU A 1 210 ? -12.223 -1.271 23.782 1.00 96.38 210 LEU A O 1
ATOM 1694 N N . LYS A 1 211 ? -10.267 -2.290 24.207 1.00 96.81 211 LYS A N 1
ATOM 1695 C CA . LYS A 1 211 ? -10.427 -2.387 25.671 1.00 96.81 211 LYS A CA 1
ATOM 1696 C C . LYS A 1 211 ? -9.696 -1.279 26.430 1.00 96.81 211 LYS A C 1
ATOM 1698 O O . LYS A 1 211 ? -9.771 -1.227 27.653 1.00 96.81 211 LYS A O 1
ATOM 1703 N N . LEU A 1 212 ? -8.922 -0.458 25.727 1.00 97.31 212 LEU A N 1
ATOM 1704 C CA . LEU A 1 212 ? -8.088 0.584 26.314 1.00 97.31 212 LEU A CA 1
ATOM 1705 C C . LEU A 1 212 ? -8.785 1.941 26.221 1.00 97.31 212 LEU A C 1
ATOM 1707 O O . LEU A 1 212 ? -9.470 2.229 25.246 1.00 97.31 212 LEU A O 1
ATOM 1711 N N . GLU A 1 213 ? -8.525 2.801 27.202 1.00 95.19 213 GLU A N 1
ATOM 1712 C CA . GLU A 1 213 ? -9.009 4.190 27.217 1.00 95.19 213 GLU A CA 1
ATOM 1713 C C . GLU A 1 213 ? -7.883 5.190 26.906 1.00 95.19 213 GLU A C 1
ATOM 1715 O O . GLU A 1 213 ? -8.093 6.244 26.304 1.00 95.19 213 GLU A O 1
ATOM 1720 N N . GLU A 1 214 ? -6.644 4.849 27.270 1.00 96.75 214 GLU A N 1
ATOM 1721 C CA . GLU A 1 214 ? -5.492 5.727 27.093 1.00 96.75 214 GLU A CA 1
ATOM 1722 C C . GLU A 1 214 ? -5.069 5.809 25.618 1.00 96.75 214 GLU A C 1
ATOM 1724 O O . GLU A 1 214 ? -4.580 4.842 25.025 1.00 96.75 214 GLU A O 1
ATOM 1729 N N . SER A 1 215 ? -5.174 7.010 25.039 1.00 93.56 215 SER A N 1
ATOM 1730 C CA . SER A 1 215 ? -4.893 7.272 23.617 1.00 93.56 215 SER A CA 1
ATOM 1731 C C . SER A 1 215 ? -3.516 6.787 23.153 1.00 93.56 215 SER A C 1
ATOM 1733 O O . SER A 1 215 ? -3.378 6.308 22.025 1.00 93.56 215 SER A O 1
ATOM 1735 N N . ARG A 1 216 ? -2.494 6.878 24.014 1.00 95.31 216 ARG A N 1
ATOM 1736 C CA . ARG A 1 216 ? -1.140 6.406 23.701 1.00 95.31 216 ARG A CA 1
ATOM 1737 C C . ARG A 1 216 ? -1.099 4.883 23.540 1.00 95.31 216 ARG A C 1
ATOM 1739 O O . ARG A 1 216 ? -0.639 4.403 22.507 1.00 95.31 216 ARG A O 1
ATOM 1746 N N . LYS A 1 217 ? -1.625 4.134 24.514 1.00 97.62 217 LYS A N 1
ATOM 1747 C CA . LYS A 1 217 ? -1.672 2.662 24.473 1.00 97.62 217 LYS A CA 1
ATOM 1748 C C . LYS A 1 217 ? -2.515 2.162 23.301 1.00 97.62 217 LYS A C 1
ATOM 1750 O O . LYS A 1 217 ? -2.127 1.220 22.616 1.00 97.62 217 LYS A O 1
ATOM 1755 N N . ILE A 1 218 ? -3.626 2.838 23.004 1.00 97.56 218 ILE A N 1
ATOM 1756 C CA . ILE A 1 218 ? -4.432 2.560 21.808 1.00 97.56 218 ILE A CA 1
ATOM 1757 C C . ILE A 1 218 ? -3.573 2.709 20.540 1.00 97.56 218 ILE A C 1
ATOM 1759 O O . ILE A 1 218 ? -3.566 1.823 19.687 1.00 97.56 218 ILE A O 1
ATOM 1763 N N . ALA A 1 219 ? -2.826 3.810 20.403 1.00 96.81 219 ALA A N 1
ATOM 1764 C CA . ALA A 1 219 ? -1.979 4.051 19.235 1.00 96.81 219 ALA A CA 1
ATOM 1765 C C . ALA A 1 219 ? -0.856 3.005 19.087 1.00 96.81 219 ALA A C 1
ATOM 1767 O O . ALA A 1 219 ? -0.551 2.608 17.959 1.00 96.81 219 ALA A O 1
ATOM 1768 N N . GLU A 1 220 ? -0.283 2.528 20.197 1.00 97.75 220 GLU A N 1
ATOM 1769 C CA . GLU A 1 220 ? 0.691 1.425 20.224 1.00 97.75 220 GLU A CA 1
ATOM 1770 C C . GLU A 1 220 ? 0.080 0.127 19.664 1.00 97.75 220 GLU A C 1
ATOM 1772 O O . GLU A 1 220 ? 0.684 -0.547 18.829 1.00 97.75 220 GLU A O 1
ATOM 1777 N N . LYS A 1 221 ? -1.168 -0.196 20.020 1.00 98.56 221 LYS A N 1
ATOM 1778 C CA . LYS A 1 221 ? -1.865 -1.363 19.455 1.00 98.56 221 LYS A CA 1
ATOM 1779 C C . LYS A 1 221 ? -2.212 -1.198 17.973 1.00 98.56 221 LYS A C 1
ATOM 1781 O O . LYS A 1 221 ? -2.081 -2.149 17.203 1.00 98.56 221 LYS A O 1
ATOM 1786 N N . LYS A 1 222 ? -2.573 0.013 17.536 1.00 98.25 222 LYS A N 1
ATOM 1787 C CA . LYS A 1 222 ? -2.850 0.308 16.117 1.00 98.25 222 LYS A CA 1
ATOM 1788 C C . LYS A 1 222 ? -1.618 0.140 15.223 1.00 98.25 222 LYS A C 1
ATOM 1790 O O . LYS A 1 222 ? -1.751 -0.372 14.112 1.00 98.25 222 LYS A O 1
ATOM 1795 N N . ILE A 1 223 ? -0.429 0.550 15.680 1.00 98.25 223 ILE A N 1
ATOM 1796 C CA . ILE A 1 223 ? 0.805 0.337 14.905 1.00 98.25 223 ILE A CA 1
ATOM 1797 C C . ILE A 1 223 ? 1.246 -1.133 14.923 1.00 98.25 223 ILE A C 1
ATOM 1799 O O . ILE A 1 223 ? 1.689 -1.626 13.892 1.00 98.25 223 ILE A O 1
ATOM 1803 N N . LEU A 1 224 ? 1.041 -1.869 16.024 1.00 98.38 224 LEU A N 1
ATOM 1804 C CA . LEU A 1 224 ? 1.277 -3.320 16.048 1.00 98.38 224 LEU A CA 1
ATOM 1805 C C . LEU A 1 224 ? 0.391 -4.057 15.040 1.00 98.38 224 LEU A C 1
ATOM 1807 O O . LEU A 1 224 ? 0.890 -4.873 14.268 1.00 98.38 224 LEU A O 1
ATOM 1811 N N . HIS A 1 225 ? -0.903 -3.725 15.002 1.00 98.44 225 HIS A N 1
ATOM 1812 C CA . HIS A 1 225 ? -1.811 -4.216 13.968 1.00 98.44 225 HIS A CA 1
ATOM 1813 C C . HIS A 1 225 ? -1.253 -3.941 12.563 1.00 98.44 225 HIS A C 1
ATOM 1815 O O . HIS A 1 225 ? -1.144 -4.863 11.758 1.00 98.44 225 HIS A O 1
ATOM 1821 N N . LEU A 1 226 ? -0.831 -2.700 12.292 1.00 98.44 226 LEU A N 1
ATOM 1822 C CA . LEU A 1 226 ? -0.250 -2.320 11.005 1.00 98.44 226 LEU A CA 1
ATOM 1823 C C . LEU A 1 226 ? 0.981 -3.155 10.651 1.00 98.44 226 LEU A C 1
ATOM 1825 O O . LEU A 1 226 ? 1.050 -3.656 9.532 1.00 98.44 226 LEU A O 1
ATOM 1829 N N . PHE A 1 227 ? 1.927 -3.332 11.575 1.00 98.12 227 PHE A N 1
ATOM 1830 C CA . PHE A 1 227 ? 3.130 -4.122 11.313 1.00 98.12 227 PHE A CA 1
ATOM 1831 C C . PHE A 1 227 ? 2.805 -5.570 10.970 1.00 98.12 227 PHE A C 1
ATOM 1833 O O . PHE A 1 227 ? 3.358 -6.094 10.008 1.00 98.12 227 PHE A O 1
ATOM 1840 N N . TYR A 1 228 ? 1.887 -6.207 11.698 1.00 97.75 228 TYR A N 1
ATOM 1841 C CA . TYR A 1 228 ? 1.509 -7.584 11.396 1.00 97.75 228 TYR A CA 1
ATOM 1842 C C . TYR A 1 228 ? 0.841 -7.721 10.028 1.00 97.75 228 TYR A C 1
ATOM 1844 O O . TYR A 1 228 ? 1.175 -8.650 9.297 1.00 97.75 228 TYR A O 1
ATOM 1852 N N . ILE A 1 229 ? -0.040 -6.791 9.640 1.00 97.56 229 ILE A N 1
ATOM 1853 C CA . ILE A 1 229 ? -0.587 -6.803 8.278 1.00 97.56 229 ILE A CA 1
ATOM 1854 C C . ILE A 1 229 ? 0.526 -6.562 7.249 1.00 97.56 229 ILE A C 1
ATOM 1856 O O . ILE A 1 229 ? 0.592 -7.283 6.265 1.00 97.56 229 ILE A O 1
ATOM 1860 N N . ALA A 1 230 ? 1.451 -5.628 7.484 1.00 96.88 230 ALA A N 1
ATOM 1861 C CA . ALA A 1 230 ? 2.559 -5.387 6.560 1.00 96.88 230 ALA A CA 1
ATOM 1862 C C . ALA A 1 230 ? 3.444 -6.633 6.369 1.00 96.88 230 ALA A C 1
ATOM 1864 O O . ALA A 1 230 ? 3.768 -6.970 5.237 1.00 96.88 230 ALA A O 1
ATOM 1865 N N . TYR A 1 231 ? 3.789 -7.359 7.438 1.00 95.38 231 TYR A N 1
ATOM 1866 C CA . TYR A 1 231 ? 4.507 -8.636 7.320 1.00 95.38 231 TYR A CA 1
ATOM 1867 C C . TYR A 1 231 ? 3.721 -9.657 6.500 1.00 95.38 231 TYR A C 1
ATOM 1869 O O . TYR A 1 231 ? 4.275 -10.274 5.595 1.00 95.38 231 TYR A O 1
ATOM 1877 N N . HIS A 1 232 ? 2.419 -9.784 6.763 1.00 94.50 232 HIS A N 1
ATOM 1878 C CA . HIS A 1 232 ? 1.543 -10.666 5.996 1.00 94.50 232 HIS A CA 1
ATOM 1879 C C . HIS A 1 232 ? 1.584 -10.354 4.494 1.00 94.50 232 HIS A C 1
ATOM 1881 O O . HIS A 1 232 ? 1.839 -11.231 3.672 1.00 94.50 232 HIS A O 1
ATOM 1887 N N . GLU A 1 233 ? 1.416 -9.087 4.126 1.00 94.38 233 GLU A N 1
ATOM 1888 C CA . GLU A 1 233 ? 1.455 -8.666 2.727 1.00 94.38 233 GLU A CA 1
ATOM 1889 C C . GLU A 1 233 ? 2.812 -8.913 2.072 1.00 94.38 233 GLU A C 1
ATOM 1891 O O . GLU A 1 233 ? 2.876 -9.340 0.922 1.00 94.38 233 GLU A O 1
ATOM 1896 N N . GLN A 1 234 ? 3.898 -8.634 2.786 1.00 94.56 234 GLN A N 1
ATOM 1897 C CA . GLN A 1 234 ? 5.236 -8.600 2.204 1.00 94.56 234 GLN A CA 1
ATOM 1898 C C . GLN A 1 234 ? 5.905 -9.968 2.145 1.00 94.56 234 GLN A C 1
ATOM 1900 O O . GLN A 1 234 ? 6.602 -10.234 1.169 1.00 94.56 234 GLN A O 1
ATOM 1905 N N . GLU A 1 235 ? 5.716 -10.808 3.160 1.00 92.00 235 GLU A N 1
ATOM 1906 C CA . GLU A 1 235 ? 6.326 -12.137 3.263 1.00 92.00 235 GLU A CA 1
ATOM 1907 C C . GLU A 1 235 ? 5.426 -13.220 2.670 1.00 92.00 235 GLU A C 1
ATOM 1909 O O . GLU A 1 235 ? 5.898 -14.074 1.929 1.00 92.00 235 GLU A O 1
ATOM 1914 N N . ILE A 1 236 ? 4.124 -13.193 2.970 1.00 88.38 236 ILE A N 1
ATOM 1915 C CA . ILE A 1 236 ? 3.230 -14.280 2.557 1.00 88.38 236 ILE A CA 1
ATOM 1916 C C . ILE A 1 236 ? 2.765 -14.077 1.120 1.00 88.38 236 ILE A C 1
ATOM 1918 O O . ILE A 1 236 ? 2.770 -15.031 0.347 1.00 88.38 236 ILE A O 1
ATOM 1922 N N . ILE A 1 237 ? 2.375 -12.848 0.760 1.00 88.31 237 ILE A N 1
ATOM 1923 C CA . ILE A 1 237 ? 1.736 -12.567 -0.532 1.00 88.31 237 ILE A CA 1
ATOM 1924 C C . ILE A 1 237 ? 2.759 -12.101 -1.568 1.00 88.31 237 ILE A C 1
ATOM 1926 O O . ILE A 1 237 ? 3.050 -12.815 -2.527 1.00 88.31 237 ILE A O 1
ATOM 1930 N N . LEU A 1 238 ? 3.301 -10.891 -1.398 1.00 91.69 238 LEU A N 1
ATOM 1931 C CA . LEU A 1 238 ? 4.117 -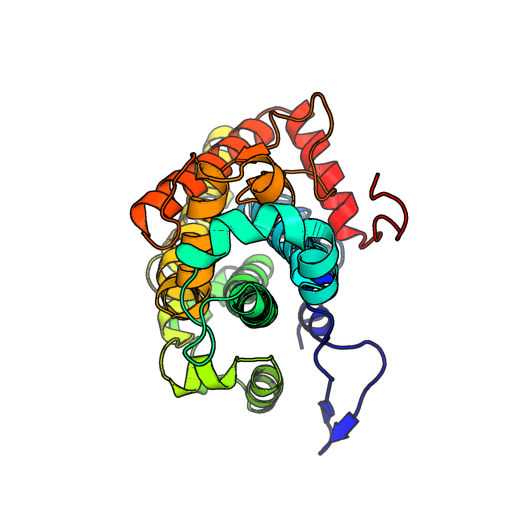10.230 -2.417 1.00 91.69 238 LEU A CA 1
ATOM 1932 C C . LEU A 1 238 ? 5.437 -10.943 -2.671 1.00 91.69 238 LEU A C 1
ATOM 1934 O O . LEU A 1 238 ? 5.923 -10.889 -3.801 1.00 91.69 238 LEU A O 1
ATOM 1938 N N . GLN A 1 239 ? 6.004 -11.610 -1.661 1.00 91.31 239 GLN A N 1
ATOM 1939 C CA . GLN A 1 239 ? 7.217 -12.397 -1.855 1.00 91.31 239 GLN A CA 1
ATOM 1940 C C . GLN A 1 239 ? 7.019 -13.394 -3.003 1.00 91.31 239 GLN A C 1
ATOM 1942 O O . GLN A 1 239 ? 7.761 -13.355 -3.978 1.00 91.31 239 GLN A O 1
ATOM 1947 N N . LYS A 1 240 ? 5.936 -14.172 -2.953 1.00 86.00 240 LYS A N 1
ATOM 1948 C CA . LYS A 1 240 ? 5.655 -15.247 -3.908 1.00 86.00 240 LYS A CA 1
ATOM 1949 C C . LYS A 1 240 ? 5.158 -14.741 -5.257 1.00 86.00 240 LYS A C 1
ATOM 1951 O O . LYS A 1 240 ? 5.610 -15.191 -6.302 1.00 86.00 240 LYS A O 1
ATOM 1956 N N . ILE A 1 241 ? 4.224 -13.786 -5.257 1.00 84.69 241 ILE A N 1
ATOM 1957 C CA . ILE A 1 241 ? 3.567 -13.362 -6.509 1.00 84.69 241 ILE A CA 1
ATOM 1958 C C . ILE A 1 241 ? 4.373 -12.325 -7.300 1.00 84.69 241 ILE A C 1
ATOM 1960 O O . ILE A 1 241 ? 4.054 -12.058 -8.459 1.00 84.69 241 ILE A O 1
ATOM 1964 N N . MET A 1 242 ? 5.383 -11.707 -6.677 1.00 89.00 242 MET A N 1
ATOM 1965 C CA . MET A 1 242 ? 6.112 -10.584 -7.264 1.00 89.00 242 MET A CA 1
ATOM 1966 C C . MET A 1 242 ? 7.632 -10.687 -7.090 1.00 89.00 242 MET A C 1
ATOM 1968 O O . MET A 1 242 ? 8.337 -10.614 -8.096 1.00 89.00 242 MET A O 1
ATOM 1972 N N . TYR A 1 243 ? 8.144 -10.849 -5.864 1.00 91.69 243 TYR A N 1
ATOM 1973 C CA . TYR A 1 243 ? 9.588 -10.746 -5.590 1.00 91.69 243 TYR A CA 1
ATOM 1974 C C . TYR A 1 243 ? 10.404 -12.004 -5.926 1.00 91.69 243 TYR A C 1
ATOM 1976 O O . TYR A 1 243 ? 11.578 -11.870 -6.248 1.00 91.69 243 TYR A O 1
ATOM 1984 N N . GLU A 1 244 ? 9.810 -13.197 -5.896 1.00 90.12 244 GLU A N 1
ATOM 1985 C CA . GLU A 1 244 ? 10.450 -14.460 -6.319 1.00 90.12 244 GLU A CA 1
ATOM 1986 C C . GLU A 1 244 ? 10.328 -14.711 -7.831 1.00 90.12 244 GLU A C 1
ATOM 1988 O O . GLU A 1 244 ? 10.961 -15.612 -8.380 1.00 90.12 244 GLU A O 1
ATOM 1993 N N . GLY A 1 245 ? 9.524 -13.899 -8.525 1.00 87.31 245 GLY A N 1
ATOM 1994 C CA . GLY A 1 245 ? 9.392 -13.948 -9.978 1.00 87.31 245 GLY A CA 1
ATOM 1995 C C . GLY A 1 245 ? 10.624 -13.396 -10.703 1.00 87.31 245 GLY A C 1
ATOM 1996 O O . GLY A 1 245 ? 11.543 -12.853 -10.105 1.00 87.31 245 GLY A O 1
ATOM 1997 N N . ARG A 1 246 ? 10.638 -13.475 -12.038 1.00 86.75 246 ARG A N 1
ATOM 1998 C CA . ARG A 1 246 ? 11.765 -12.959 -12.845 1.00 86.75 246 ARG A CA 1
ATOM 1999 C C . ARG A 1 246 ? 11.660 -11.461 -13.139 1.00 86.75 246 ARG A C 1
ATOM 2001 O O . ARG A 1 246 ? 12.649 -10.741 -13.086 1.00 86.75 246 ARG A O 1
ATOM 2008 N N . VAL A 1 247 ? 10.450 -10.992 -13.441 1.00 87.31 247 VAL A N 1
ATOM 2009 C CA . VAL A 1 247 ? 10.200 -9.645 -13.984 1.00 87.31 247 VAL A CA 1
ATOM 2010 C C . VAL A 1 247 ? 10.520 -8.540 -12.979 1.00 87.31 247 VAL A C 1
ATOM 2012 O O . VAL A 1 247 ? 11.235 -7.594 -13.301 1.00 87.31 247 VAL A O 1
ATOM 2015 N N . PHE A 1 248 ? 9.980 -8.631 -11.760 1.00 90.56 248 PHE A N 1
ATOM 2016 C CA . PHE A 1 248 ? 10.102 -7.540 -10.794 1.00 90.56 248 PHE A CA 1
ATOM 2017 C C . PHE A 1 248 ? 11.541 -7.378 -10.276 1.00 90.56 248 PHE A C 1
ATOM 2019 O O . PHE A 1 248 ? 12.035 -6.252 -10.307 1.00 90.56 248 PHE A O 1
ATOM 2026 N N . PRO A 1 249 ? 12.278 -8.451 -9.919 1.00 92.19 249 PRO A N 1
ATOM 2027 C CA . PRO A 1 249 ? 13.706 -8.341 -9.607 1.00 92.19 249 PRO A CA 1
ATOM 2028 C C . PRO A 1 249 ? 14.548 -7.802 -10.768 1.00 92.19 249 PRO A C 1
ATOM 2030 O O . PRO A 1 249 ? 15.448 -6.995 -10.545 1.00 92.19 249 PRO A O 1
ATOM 2033 N N . ALA A 1 250 ? 14.231 -8.166 -12.017 1.00 90.69 250 ALA A N 1
ATOM 2034 C CA . ALA A 1 250 ? 14.915 -7.619 -13.188 1.00 90.69 250 ALA A CA 1
ATOM 2035 C C . ALA A 1 250 ? 14.714 -6.096 -13.323 1.00 90.69 250 ALA A C 1
ATOM 2037 O O . ALA A 1 250 ? 15.672 -5.365 -13.593 1.00 90.69 250 ALA A O 1
ATOM 2038 N N . TYR A 1 251 ? 13.499 -5.599 -13.060 1.00 91.88 251 TYR A N 1
ATOM 2039 C CA . TYR A 1 251 ? 13.230 -4.161 -12.960 1.00 91.88 251 TYR A CA 1
ATOM 2040 C C . TYR A 1 251 ? 13.983 -3.503 -11.803 1.00 91.88 251 TYR A C 1
ATOM 2042 O O . TYR A 1 251 ? 14.612 -2.467 -12.007 1.00 91.88 251 TYR A O 1
ATOM 2050 N N . LEU A 1 252 ? 13.959 -4.092 -10.606 1.00 93.44 252 LEU A N 1
ATOM 2051 C CA . LEU A 1 252 ? 14.641 -3.540 -9.432 1.00 93.44 252 LEU A CA 1
ATOM 2052 C C . LEU A 1 252 ? 16.157 -3.440 -9.652 1.00 93.44 252 LEU A C 1
ATOM 2054 O O . LEU A 1 252 ? 16.759 -2.413 -9.336 1.00 93.44 252 LEU A O 1
ATOM 2058 N N . SER A 1 253 ? 16.755 -4.456 -10.273 1.00 92.06 253 SER A N 1
ATOM 2059 C CA . SER A 1 253 ? 18.166 -4.461 -10.669 1.00 92.06 253 SER A CA 1
ATOM 2060 C C . SER A 1 253 ? 18.491 -3.338 -11.657 1.00 92.06 253 SER A C 1
ATOM 2062 O O . SER A 1 253 ? 19.398 -2.537 -11.414 1.00 92.06 253 SER A O 1
ATOM 2064 N N . MET A 1 254 ? 17.696 -3.197 -12.725 1.00 90.38 254 MET A N 1
ATOM 2065 C CA . MET A 1 254 ? 17.844 -2.095 -13.680 1.00 90.38 254 MET A CA 1
ATOM 2066 C C . MET A 1 254 ? 17.664 -0.730 -12.998 1.00 90.38 254 MET A C 1
ATOM 2068 O O . MET A 1 254 ? 18.454 0.183 -13.223 1.00 90.38 254 MET A O 1
ATOM 2072 N N . SER A 1 255 ? 16.663 -0.588 -12.130 1.00 91.69 255 SER A N 1
ATOM 2073 C CA . SER A 1 255 ? 16.388 0.644 -11.390 1.00 91.69 255 SER A CA 1
ATOM 2074 C C . SER A 1 255 ? 17.574 1.061 -10.515 1.00 91.69 255 SER A C 1
ATOM 2076 O O . SER A 1 255 ? 17.938 2.235 -10.519 1.00 91.69 255 SER A O 1
ATOM 2078 N N . ARG A 1 256 ? 18.211 0.122 -9.803 1.00 92.75 256 ARG A N 1
ATOM 2079 C CA . ARG A 1 256 ? 19.425 0.393 -9.011 1.00 92.75 256 ARG A CA 1
ATOM 2080 C C . ARG A 1 256 ? 20.621 0.762 -9.886 1.00 92.75 256 ARG A C 1
ATOM 2082 O O . ARG A 1 256 ? 21.354 1.690 -9.560 1.00 92.75 256 ARG A O 1
ATOM 2089 N N . MET A 1 257 ? 20.803 0.078 -11.017 1.00 90.62 257 MET A N 1
ATOM 2090 C CA . MET A 1 257 ? 21.853 0.425 -11.980 1.00 90.62 257 MET A CA 1
ATOM 2091 C C . MET A 1 257 ? 21.683 1.862 -12.491 1.00 90.62 257 MET A C 1
ATOM 2093 O O . MET A 1 257 ? 22.662 2.594 -12.618 1.00 90.62 257 MET A O 1
ATOM 2097 N N . LEU A 1 258 ? 20.444 2.278 -12.761 1.00 90.69 258 LEU A N 1
ATOM 2098 C CA . LEU A 1 258 ? 20.126 3.637 -13.192 1.00 90.69 258 LEU A CA 1
ATOM 2099 C C . LEU A 1 258 ? 20.333 4.665 -12.081 1.00 90.69 258 LEU A C 1
ATOM 2101 O O . LEU A 1 258 ? 20.850 5.744 -12.365 1.00 90.69 258 LEU A O 1
ATOM 2105 N N . GLU A 1 259 ? 19.974 4.336 -10.839 1.00 93.19 259 GLU A N 1
ATOM 2106 C CA . GLU A 1 259 ? 20.235 5.183 -9.668 1.00 93.19 259 GLU A CA 1
ATOM 2107 C C . GLU A 1 259 ? 21.731 5.505 -9.523 1.00 93.19 259 GLU A C 1
ATOM 2109 O O . GLU A 1 259 ? 22.090 6.625 -9.157 1.00 93.19 259 GLU A O 1
ATOM 2114 N N . ASP A 1 260 ? 22.601 4.549 -9.859 1.00 90.62 260 ASP A N 1
ATOM 2115 C CA . ASP A 1 260 ? 24.051 4.725 -9.830 1.00 90.62 260 ASP A CA 1
ATOM 2116 C C . ASP A 1 260 ? 24.606 5.440 -11.073 1.00 90.62 260 ASP A C 1
ATOM 2118 O O . ASP A 1 260 ? 25.313 6.441 -10.960 1.00 90.62 260 ASP A O 1
ATOM 2122 N N . LYS A 1 261 ? 24.271 4.947 -12.272 1.00 89.12 261 LYS A N 1
ATOM 2123 C CA . LYS A 1 261 ? 24.925 5.366 -13.521 1.00 89.12 261 LYS A CA 1
ATOM 2124 C C . LYS A 1 261 ? 24.298 6.592 -14.174 1.00 89.12 261 LYS A C 1
ATOM 2126 O O . LYS A 1 261 ? 25.016 7.362 -14.803 1.00 89.12 261 LYS A O 1
ATOM 2131 N N . LEU A 1 262 ? 22.979 6.771 -14.069 1.00 90.31 262 LEU A N 1
ATOM 2132 C CA . LEU A 1 262 ? 22.233 7.874 -14.689 1.00 90.31 262 LEU A CA 1
ATOM 2133 C C . LEU A 1 262 ? 21.166 8.429 -13.721 1.00 90.31 262 LEU A C 1
ATOM 2135 O O . LEU A 1 262 ? 19.967 8.303 -13.988 1.00 90.31 262 LEU A O 1
ATOM 2139 N N . PRO A 1 263 ? 21.557 9.105 -12.625 1.00 91.50 263 PRO A N 1
ATOM 2140 C CA . PRO A 1 263 ? 20.622 9.567 -11.593 1.00 91.50 263 PRO A CA 1
ATOM 2141 C C . PRO A 1 263 ? 19.533 10.514 -12.126 1.00 91.50 263 PRO A C 1
ATOM 2143 O O . PRO A 1 263 ? 18.397 10.492 -11.653 1.00 91.50 263 PRO A O 1
ATOM 2146 N N . GLY A 1 264 ? 19.844 11.315 -13.154 1.00 91.38 264 GLY A N 1
ATOM 2147 C CA . GLY A 1 264 ? 18.859 12.177 -13.817 1.00 91.38 264 GLY A CA 1
ATOM 2148 C C . GLY A 1 264 ? 17.773 11.398 -14.568 1.00 91.38 264 GLY A C 1
ATOM 2149 O O . GLY A 1 264 ? 16.623 11.832 -14.593 1.00 91.38 264 GLY A O 1
ATOM 2150 N N . LEU A 1 265 ? 18.120 10.237 -15.137 1.00 90.19 265 LEU A N 1
ATOM 2151 C CA . LEU A 1 265 ? 17.166 9.328 -15.773 1.00 90.19 265 LEU A CA 1
ATOM 2152 C C . LEU A 1 265 ? 16.381 8.542 -14.722 1.00 90.19 265 LEU A C 1
ATOM 2154 O O . LEU A 1 265 ? 15.162 8.434 -14.824 1.00 90.19 265 LEU A O 1
ATOM 2158 N N . TYR A 1 266 ? 17.067 8.050 -13.688 1.00 92.62 266 TYR A N 1
ATOM 2159 C CA . TYR A 1 266 ? 16.434 7.366 -12.564 1.00 92.62 266 TYR A CA 1
ATOM 2160 C C . TYR A 1 266 ? 15.327 8.214 -11.936 1.00 92.62 266 TYR A C 1
ATOM 2162 O O . TYR A 1 266 ? 14.241 7.695 -11.716 1.00 92.62 266 TYR A O 1
ATOM 2170 N N . ALA A 1 267 ? 15.535 9.522 -11.754 1.00 93.00 267 ALA A N 1
ATOM 2171 C CA . ALA A 1 267 ? 14.524 10.437 -11.215 1.00 93.00 267 ALA A CA 1
ATOM 2172 C C . ALA A 1 267 ? 13.232 10.548 -12.059 1.00 93.00 267 ALA A C 1
ATOM 2174 O O . ALA A 1 267 ? 12.227 11.069 -11.569 1.00 93.00 267 ALA A O 1
ATOM 2175 N N . GLN A 1 268 ? 13.244 10.082 -13.315 1.00 92.44 268 GLN A N 1
ATOM 2176 C CA . GLN A 1 268 ? 12.065 10.036 -14.188 1.00 92.44 268 GLN A CA 1
ATOM 2177 C C . GLN A 1 268 ? 11.262 8.737 -14.038 1.00 92.44 268 GLN A C 1
ATOM 2179 O O . GLN A 1 268 ? 10.084 8.708 -14.396 1.00 92.44 268 GLN A O 1
ATOM 2184 N N . LEU A 1 269 ? 11.870 7.671 -13.512 1.00 91.50 269 LEU A N 1
ATOM 2185 C CA . LEU A 1 269 ? 11.220 6.377 -13.307 1.00 91.50 269 LEU A CA 1
ATOM 2186 C C . LEU A 1 269 ? 10.292 6.383 -12.084 1.00 91.50 269 LEU A C 1
ATOM 2188 O O . LEU A 1 269 ? 10.402 7.265 -11.223 1.00 91.50 269 LEU A O 1
ATOM 2192 N N . PRO A 1 270 ? 9.392 5.390 -11.954 1.00 92.50 270 PRO A N 1
ATOM 2193 C CA . PRO A 1 270 ? 8.694 5.143 -10.699 1.00 92.50 270 PRO A CA 1
ATOM 2194 C C . PRO A 1 270 ? 9.676 5.014 -9.526 1.00 92.50 270 PRO A C 1
ATOM 2196 O O . PRO A 1 270 ? 10.543 4.143 -9.517 1.00 92.50 270 PRO A O 1
ATOM 2199 N N . GLN A 1 271 ? 9.537 5.901 -8.541 1.00 93.25 271 GLN A N 1
ATOM 2200 C CA . GLN A 1 271 ? 10.428 5.966 -7.385 1.00 93.25 271 GLN A CA 1
ATOM 2201 C C . GLN A 1 271 ? 9.965 5.029 -6.265 1.00 93.25 271 GLN A C 1
ATOM 2203 O O . GLN A 1 271 ? 8.768 4.910 -5.993 1.00 93.25 271 GLN A O 1
ATOM 2208 N N . ASN A 1 272 ? 10.924 4.434 -5.553 1.00 93.62 272 ASN A N 1
ATOM 2209 C CA . ASN A 1 272 ? 10.674 3.647 -4.344 1.00 93.62 272 ASN A CA 1
ATOM 2210 C C . ASN A 1 272 ? 10.426 4.579 -3.145 1.00 93.62 272 ASN A C 1
ATOM 2212 O O . ASN A 1 272 ? 11.276 4.756 -2.270 1.00 93.62 272 ASN A O 1
ATOM 2216 N N . GLU A 1 273 ? 9.260 5.224 -3.124 1.00 95.44 273 GLU A N 1
ATOM 2217 C CA . GLU A 1 273 ? 8.871 6.173 -2.082 1.00 95.44 273 GLU A CA 1
ATOM 2218 C C . GLU A 1 273 ? 7.396 6.049 -1.680 1.00 95.44 273 GLU A C 1
ATOM 2220 O O . GLU A 1 273 ? 6.510 5.781 -2.490 1.00 95.44 273 GLU A O 1
ATOM 2225 N N . LEU A 1 274 ? 7.115 6.297 -0.402 1.00 97.62 274 LEU A N 1
ATOM 2226 C CA . LEU A 1 274 ? 5.767 6.428 0.131 1.00 97.62 274 LEU A CA 1
ATOM 2227 C C . LEU A 1 274 ? 5.494 7.891 0.476 1.00 97.62 274 LEU A C 1
ATOM 2229 O O . LEU A 1 274 ? 6.110 8.456 1.380 1.00 97.62 274 LEU A O 1
ATOM 2233 N N . ASN A 1 275 ? 4.520 8.477 -0.215 1.00 97.81 275 ASN A N 1
ATOM 2234 C CA . ASN A 1 275 ? 4.111 9.867 -0.042 1.00 97.81 275 ASN A CA 1
ATOM 2235 C C . ASN A 1 275 ? 2.751 9.913 0.672 1.00 97.81 275 ASN A C 1
ATOM 2237 O O . ASN A 1 275 ? 1.736 9.568 0.057 1.00 97.81 275 ASN A O 1
ATOM 2241 N N . LEU A 1 276 ? 2.717 10.376 1.932 1.00 98.44 276 LEU A N 1
ATOM 2242 C CA . LEU A 1 276 ? 1.510 10.534 2.771 1.00 98.44 276 LEU A CA 1
ATOM 2243 C C . LEU A 1 276 ? 0.676 11.772 2.372 1.00 98.44 276 LEU A C 1
ATOM 2245 O O . LEU A 1 276 ? 0.219 12.552 3.208 1.00 98.44 276 LEU A O 1
ATOM 2249 N N . VAL A 1 277 ? 0.521 11.963 1.064 1.00 97.50 277 VAL A N 1
ATOM 2250 C CA . VAL A 1 277 ? -0.258 13.012 0.400 1.00 97.50 277 VAL A CA 1
ATOM 2251 C C . VAL A 1 277 ? -1.072 12.401 -0.733 1.00 97.50 277 VAL A C 1
ATOM 2253 O O . VAL A 1 277 ? -0.728 11.334 -1.242 1.00 97.50 277 VAL A O 1
ATOM 2256 N N . ALA A 1 278 ? -2.157 13.058 -1.137 1.00 96.44 278 ALA A N 1
ATOM 2257 C CA . ALA A 1 278 ? -3.022 12.561 -2.203 1.00 96.44 278 ALA A CA 1
ATOM 2258 C C . ALA A 1 278 ? -2.362 12.646 -3.593 1.00 96.44 278 ALA A C 1
ATOM 2260 O O . ALA A 1 278 ? -2.673 11.847 -4.470 1.00 96.44 278 ALA A O 1
ATOM 2261 N N . THR A 1 279 ? -1.426 13.579 -3.787 1.00 94.44 279 THR A N 1
ATOM 2262 C CA . THR A 1 279 ? -0.672 13.760 -5.036 1.00 94.44 279 THR A CA 1
ATOM 2263 C C . THR A 1 279 ? 0.425 12.708 -5.207 1.00 94.44 279 THR A C 1
ATOM 2265 O O . THR A 1 279 ? 0.879 12.091 -4.240 1.00 94.44 279 THR A O 1
ATOM 2268 N N . CYS A 1 280 ? 0.893 12.510 -6.443 1.00 93.62 280 CYS A N 1
ATOM 2269 C CA . CYS A 1 280 ? 1.976 11.564 -6.726 1.00 93.62 280 CYS A CA 1
ATOM 2270 C C . CYS A 1 280 ? 3.326 12.001 -6.155 1.00 93.62 280 CYS A C 1
ATOM 2272 O O . CYS A 1 280 ? 4.096 11.150 -5.724 1.00 93.62 280 CYS A O 1
ATOM 2274 N N . LYS A 1 281 ? 3.577 13.312 -6.079 1.00 92.69 281 LYS A N 1
ATOM 2275 C CA . LYS A 1 281 ? 4.805 13.898 -5.531 1.00 92.69 281 LYS A CA 1
ATOM 2276 C C . LYS A 1 281 ? 4.493 14.779 -4.324 1.00 92.69 281 LYS A C 1
ATOM 2278 O O . LYS A 1 281 ? 3.404 15.358 -4.237 1.00 92.69 281 LYS A O 1
ATOM 2283 N N . ILE A 1 282 ? 5.450 14.880 -3.406 1.00 94.25 282 ILE A N 1
ATOM 2284 C CA . ILE A 1 282 ? 5.415 15.865 -2.321 1.00 94.25 282 ILE A CA 1
ATOM 2285 C C . ILE A 1 282 ? 5.720 17.271 -2.846 1.00 94.25 282 ILE A C 1
ATOM 2287 O O . ILE A 1 282 ? 6.499 17.439 -3.784 1.00 94.25 282 ILE A O 1
ATOM 2291 N N . LYS A 1 283 ? 5.126 18.290 -2.222 1.00 94.69 283 LYS A N 1
ATOM 2292 C CA . LYS A 1 283 ? 5.482 19.699 -2.452 1.00 94.69 283 LYS A CA 1
ATOM 2293 C C . LYS A 1 283 ? 6.592 20.135 -1.491 1.00 94.69 283 LYS A C 1
ATOM 2295 O O . LYS A 1 283 ? 6.765 19.532 -0.431 1.00 94.69 283 LYS A O 1
ATOM 2300 N N . LYS A 1 284 ? 7.293 21.223 -1.825 1.00 93.88 284 LYS A N 1
ATOM 2301 C CA . LYS A 1 284 ? 8.266 21.865 -0.923 1.00 93.88 284 LYS A CA 1
ATOM 2302 C C . LYS A 1 284 ? 7.623 22.131 0.447 1.00 93.88 284 LYS A C 1
ATOM 2304 O O . LYS A 1 284 ? 6.526 22.686 0.513 1.00 93.88 284 LYS A O 1
ATOM 2309 N N . GLY A 1 285 ? 8.286 21.723 1.526 1.00 93.94 285 GLY A N 1
ATOM 2310 C CA . GLY A 1 285 ? 7.787 21.821 2.905 1.00 93.94 285 GLY A CA 1
ATOM 2311 C C . GLY A 1 285 ? 6.966 20.612 3.389 1.00 93.94 285 GLY A C 1
ATOM 2312 O O . GLY A 1 285 ? 6.548 20.575 4.554 1.00 93.94 285 GLY A O 1
ATOM 2313 N N . GLN A 1 286 ? 6.716 19.619 2.526 1.00 96.00 286 GLN A N 1
ATOM 2314 C CA . GLN A 1 286 ? 6.001 18.377 2.860 1.00 96.00 286 GLN A CA 1
ATOM 2315 C C . GLN A 1 286 ? 6.931 17.168 3.039 1.00 96.00 286 GLN A C 1
ATOM 2317 O O . GLN A 1 286 ? 6.451 16.049 3.200 1.00 96.00 286 GLN A O 1
ATOM 2322 N N . GLU A 1 287 ? 8.247 17.365 3.074 1.00 96.19 287 GLU A N 1
ATOM 2323 C CA . GLU A 1 287 ? 9.259 16.300 3.120 1.00 96.19 287 GLU A CA 1
ATOM 2324 C C . GLU A 1 287 ? 9.079 15.383 4.343 1.00 96.19 287 GLU A C 1
ATOM 2326 O O . GLU A 1 287 ? 9.328 14.183 4.281 1.00 96.19 287 GLU A O 1
ATOM 2331 N N . ARG A 1 288 ? 8.535 15.911 5.449 1.00 96.56 288 ARG A N 1
ATOM 2332 C CA . ARG A 1 288 ? 8.212 15.131 6.661 1.00 96.56 288 ARG A CA 1
ATOM 2333 C C . ARG A 1 288 ? 7.082 14.104 6.489 1.00 96.56 288 ARG A C 1
ATOM 2335 O O . ARG A 1 288 ? 6.856 13.305 7.398 1.00 96.56 288 ARG A O 1
ATOM 2342 N N . PHE A 1 289 ? 6.349 14.163 5.379 1.00 97.88 289 PHE A N 1
ATOM 2343 C CA . PHE A 1 289 ? 5.272 13.240 5.003 1.00 97.88 289 PHE A CA 1
ATOM 2344 C C . PHE A 1 289 ? 5.726 12.208 3.965 1.00 97.88 289 PHE A C 1
ATOM 2346 O O . PHE A 1 289 ? 4.894 11.514 3.385 1.00 97.88 289 PHE A O 1
ATOM 2353 N N . GLN A 1 290 ? 7.031 12.107 3.726 1.00 97.5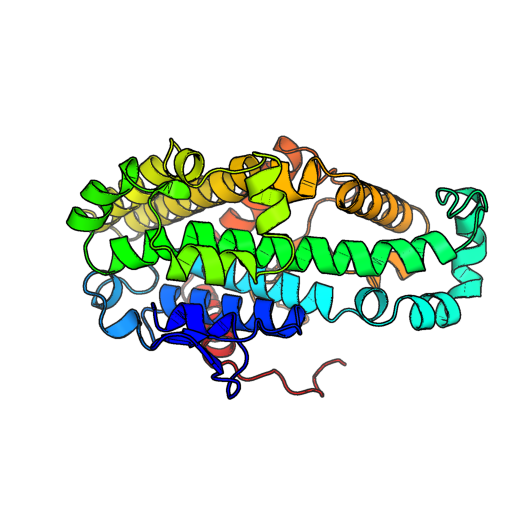0 290 GLN A N 1
ATOM 2354 C CA . GLN A 1 290 ? 7.613 11.178 2.775 1.00 97.50 290 GLN A CA 1
ATOM 2355 C C . GLN A 1 290 ? 8.492 10.144 3.477 1.00 97.50 290 GLN A C 1
ATOM 2357 O O . GLN A 1 290 ? 9.215 10.447 4.426 1.00 97.50 290 GLN A O 1
ATOM 2362 N N . SER A 1 291 ? 8.461 8.917 2.965 1.00 97.81 291 SER A N 1
ATOM 2363 C CA . SER A 1 291 ? 9.469 7.898 3.230 1.00 97.81 291 SER A CA 1
ATOM 2364 C C . SER A 1 291 ? 10.095 7.467 1.910 1.00 97.81 291 SER A C 1
ATOM 2366 O O . SER A 1 291 ? 9.414 6.880 1.077 1.00 97.81 291 SER A O 1
ATOM 2368 N N . LYS A 1 292 ? 11.383 7.755 1.715 1.00 96.69 292 LYS A N 1
ATOM 2369 C CA . LYS A 1 292 ? 12.153 7.244 0.575 1.00 96.69 292 LYS A CA 1
ATOM 2370 C C . LYS A 1 292 ? 12.884 5.974 0.974 1.00 96.69 292 LYS A C 1
ATOM 2372 O O . LYS A 1 292 ? 13.364 5.877 2.108 1.00 96.69 292 LYS A O 1
ATOM 2377 N N . ALA A 1 293 ? 12.971 5.026 0.053 1.00 96.19 293 ALA A N 1
ATOM 2378 C CA . ALA A 1 293 ? 13.843 3.886 0.235 1.00 96.19 293 ALA A CA 1
ATOM 2379 C C . ALA A 1 293 ? 15.317 4.344 0.301 1.00 96.19 293 ALA A C 1
ATOM 2381 O O . ALA A 1 293 ? 15.681 5.326 -0.353 1.00 96.19 293 ALA A O 1
ATOM 2382 N N . PRO A 1 294 ? 16.167 3.681 1.104 1.00 96.06 294 PRO A N 1
ATOM 2383 C CA . PRO A 1 294 ? 17.607 3.919 1.079 1.00 96.06 294 PRO A CA 1
ATOM 2384 C C . PRO A 1 294 ? 18.187 3.681 -0.320 1.00 96.06 294 PRO A C 1
ATOM 2386 O O . PRO A 1 294 ? 17.745 2.774 -1.023 1.00 96.06 294 PRO A O 1
ATOM 2389 N N . ARG A 1 295 ? 19.204 4.463 -0.699 1.00 94.94 295 ARG A N 1
ATOM 2390 C CA . ARG A 1 295 ? 19.933 4.268 -1.962 1.00 94.94 295 ARG A CA 1
ATOM 2391 C C . ARG A 1 295 ? 20.488 2.843 -2.032 1.00 94.94 295 ARG A C 1
ATOM 2393 O O . ARG A 1 295 ? 21.059 2.368 -1.051 1.00 94.94 295 ARG A O 1
ATOM 2400 N N . GLY A 1 296 ? 20.336 2.191 -3.183 1.00 94.06 296 GLY A N 1
ATOM 2401 C CA . GLY A 1 296 ? 20.849 0.842 -3.422 1.00 94.06 296 GLY A CA 1
ATOM 2402 C C . GLY A 1 296 ? 20.090 -0.286 -2.716 1.00 94.06 296 GLY A C 1
ATOM 2403 O O . GLY A 1 296 ? 20.575 -1.412 -2.736 1.00 94.06 296 GLY A O 1
ATOM 2404 N N . ILE A 1 297 ? 18.924 -0.025 -2.110 1.00 95.62 297 ILE A N 1
ATOM 2405 C CA . ILE A 1 297 ? 18.147 -1.068 -1.426 1.00 95.62 297 ILE A CA 1
ATOM 2406 C C . ILE A 1 297 ? 17.818 -2.252 -2.353 1.00 95.62 297 ILE A C 1
ATOM 2408 O O . ILE A 1 297 ? 17.337 -2.089 -3.480 1.00 95.62 297 ILE A O 1
ATOM 2412 N N . GLU A 1 298 ? 17.990 -3.467 -1.847 1.00 96.62 298 GLU A N 1
ATOM 2413 C CA . GLU A 1 298 ? 17.512 -4.676 -2.513 1.00 96.62 298 GLU A CA 1
ATOM 2414 C C . GLU A 1 298 ? 16.093 -4.972 -2.038 1.00 96.62 298 GLU A C 1
ATOM 2416 O O . GLU A 1 298 ? 15.877 -5.628 -1.023 1.00 96.62 298 GLU A O 1
ATOM 2421 N N . LEU A 1 299 ? 15.093 -4.438 -2.746 1.00 95.19 299 LEU A N 1
ATOM 2422 C CA . LEU A 1 299 ? 13.696 -4.634 -2.362 1.00 95.19 299 LEU A CA 1
ATOM 2423 C C . LEU A 1 299 ? 13.250 -6.089 -2.482 1.00 95.19 299 LEU A C 1
ATOM 2425 O O . LEU A 1 299 ? 12.293 -6.451 -1.823 1.00 95.19 299 LEU A O 1
ATOM 2429 N N . GLU A 1 300 ? 13.902 -6.923 -3.280 1.00 94.88 300 GLU A N 1
ATOM 2430 C CA . GLU A 1 300 ? 13.676 -8.368 -3.331 1.00 94.88 300 GLU A CA 1
ATOM 2431 C C . GLU A 1 300 ? 14.112 -9.089 -2.047 1.00 94.88 300 GLU A C 1
ATOM 2433 O O . GLU A 1 300 ? 13.530 -10.116 -1.695 1.00 94.88 300 GLU A O 1
ATOM 2438 N N . ASN A 1 301 ? 15.055 -8.512 -1.295 1.00 96.88 301 ASN A N 1
ATOM 2439 C CA . ASN A 1 301 ? 15.454 -9.008 0.011 1.00 96.88 301 ASN A CA 1
ATOM 2440 C C . ASN A 1 301 ? 14.391 -8.620 1.055 1.00 96.88 301 ASN A C 1
ATOM 2442 O O . ASN A 1 301 ? 14.181 -7.440 1.353 1.00 96.88 301 ASN A O 1
ATOM 2446 N N . LEU A 1 302 ? 13.717 -9.627 1.620 1.00 96.31 302 LEU A N 1
ATOM 2447 C CA . LEU A 1 302 ? 12.621 -9.428 2.571 1.00 96.31 302 LEU A CA 1
ATOM 2448 C C . LEU A 1 302 ? 13.044 -8.602 3.794 1.00 96.31 302 LEU A C 1
ATOM 2450 O O . LEU A 1 302 ? 12.295 -7.725 4.218 1.00 96.31 302 LEU A O 1
ATOM 2454 N N . GLU A 1 303 ? 14.231 -8.847 4.349 1.00 97.69 303 GLU A N 1
ATOM 2455 C CA . GLU A 1 303 ? 14.709 -8.152 5.547 1.00 97.69 303 GLU A CA 1
ATOM 2456 C C . GLU A 1 303 ? 14.938 -6.661 5.271 1.00 97.69 303 GLU A C 1
ATOM 2458 O O . GLU A 1 303 ? 14.405 -5.800 5.982 1.00 97.69 303 GLU A O 1
ATOM 2463 N N . GLN A 1 304 ? 15.669 -6.337 4.198 1.00 98.06 304 GLN A N 1
ATOM 2464 C CA . GLN A 1 304 ? 15.911 -4.949 3.798 1.00 98.06 304 GLN A CA 1
ATOM 2465 C C . GLN A 1 304 ? 14.594 -4.222 3.498 1.00 98.06 304 GLN A C 1
ATOM 2467 O O . GLN A 1 304 ? 14.366 -3.102 3.976 1.00 98.06 304 GLN A O 1
ATOM 2472 N N . ARG A 1 305 ? 13.693 -4.881 2.759 1.00 97.44 305 ARG A N 1
ATOM 2473 C CA . ARG A 1 305 ? 12.366 -4.356 2.430 1.00 97.44 305 ARG A CA 1
ATOM 2474 C C . ARG A 1 305 ? 11.536 -4.089 3.684 1.00 97.44 305 ARG A C 1
ATOM 2476 O O . ARG A 1 305 ? 11.002 -2.988 3.839 1.00 97.44 305 ARG A O 1
ATOM 2483 N N . MET A 1 306 ? 11.458 -5.046 4.608 1.00 98.00 306 MET A N 1
ATOM 2484 C CA . MET A 1 306 ? 10.693 -4.891 5.848 1.00 98.00 306 MET A CA 1
ATOM 2485 C C . MET A 1 306 ? 11.286 -3.839 6.783 1.00 98.00 306 MET A C 1
ATOM 2487 O O . MET A 1 306 ? 10.527 -3.128 7.447 1.00 98.00 306 MET A O 1
ATOM 2491 N N . ASN A 1 307 ? 12.608 -3.657 6.797 1.00 98.25 307 ASN A N 1
ATOM 2492 C CA . ASN A 1 307 ? 13.252 -2.564 7.527 1.00 98.25 307 ASN A CA 1
ATOM 2493 C C . ASN A 1 307 ? 12.778 -1.196 7.002 1.00 98.25 307 ASN A C 1
ATOM 2495 O O . ASN A 1 307 ? 12.365 -0.330 7.782 1.00 98.25 307 ASN A O 1
ATOM 2499 N N . TRP A 1 308 ? 12.748 -1.008 5.679 1.00 98.12 308 TRP A N 1
ATOM 2500 C CA . TRP A 1 308 ? 12.227 0.224 5.081 1.00 98.12 308 TRP A CA 1
ATOM 2501 C C . TRP A 1 308 ? 10.726 0.421 5.345 1.00 98.12 308 TRP A C 1
ATOM 2503 O O . TRP A 1 308 ? 10.323 1.493 5.804 1.00 98.12 308 TRP A O 1
ATOM 2513 N N . ILE A 1 309 ? 9.901 -0.609 5.144 1.00 98.12 309 ILE A N 1
ATOM 2514 C CA . ILE A 1 309 ? 8.448 -0.532 5.370 1.00 98.12 309 ILE A CA 1
ATOM 2515 C C . ILE A 1 309 ? 8.127 -0.208 6.835 1.00 98.12 309 ILE A C 1
ATOM 2517 O O . ILE A 1 309 ? 7.277 0.640 7.115 1.00 98.12 309 ILE A O 1
ATOM 2521 N N . THR A 1 310 ? 8.858 -0.801 7.780 1.00 97.94 310 THR A N 1
ATOM 2522 C CA . THR A 1 310 ? 8.712 -0.517 9.217 1.00 97.94 310 THR A CA 1
ATOM 2523 C C . THR A 1 310 ? 9.060 0.940 9.538 1.00 97.94 310 THR A C 1
ATOM 2525 O O . THR A 1 310 ? 8.348 1.602 10.304 1.00 97.94 310 THR A O 1
ATOM 2528 N N . LYS A 1 311 ? 10.104 1.498 8.907 1.00 98.00 311 LYS A N 1
ATOM 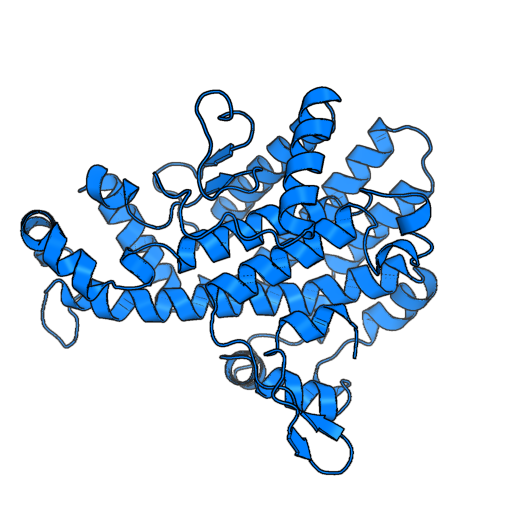2529 C CA . LYS A 1 311 ? 10.444 2.928 9.021 1.00 98.00 311 LYS A CA 1
ATOM 2530 C C . LYS A 1 311 ? 9.348 3.821 8.435 1.00 98.00 311 LYS A C 1
ATOM 2532 O O . LYS A 1 311 ? 8.965 4.799 9.079 1.00 98.00 311 LYS A O 1
ATOM 2537 N N . ALA A 1 312 ? 8.800 3.478 7.270 1.00 97.94 312 ALA A N 1
ATOM 2538 C CA . ALA A 1 312 ? 7.705 4.218 6.642 1.00 97.94 312 ALA A CA 1
ATOM 2539 C C . ALA A 1 312 ? 6.446 4.245 7.532 1.00 97.94 312 ALA A C 1
ATOM 2541 O O . ALA A 1 312 ? 5.869 5.306 7.788 1.00 97.94 312 ALA A O 1
ATOM 2542 N N . ALA A 1 313 ? 6.073 3.095 8.091 1.00 98.06 313 ALA A N 1
ATOM 2543 C CA . ALA A 1 313 ? 4.976 2.964 9.043 1.00 98.06 313 ALA A CA 1
ATOM 2544 C C . ALA A 1 313 ? 5.220 3.741 10.350 1.00 98.06 313 ALA A C 1
ATOM 2546 O O . ALA A 1 313 ? 4.300 4.357 10.892 1.00 98.06 313 ALA A O 1
ATOM 2547 N N . THR A 1 314 ? 6.465 3.788 10.828 1.00 98.00 314 THR A N 1
ATOM 2548 C CA . THR A 1 314 ? 6.848 4.590 11.999 1.00 98.00 314 THR A CA 1
ATOM 2549 C C . THR A 1 314 ? 6.745 6.091 11.719 1.00 98.00 314 THR A C 1
ATOM 2551 O O . THR A 1 314 ? 6.267 6.841 12.574 1.00 98.00 314 THR A O 1
ATOM 2554 N N . ILE A 1 315 ? 7.127 6.549 10.518 1.00 98.00 315 ILE A N 1
ATOM 2555 C CA . ILE A 1 315 ? 6.905 7.938 10.082 1.00 98.00 315 ILE A CA 1
ATOM 2556 C C . ILE A 1 315 ? 5.411 8.252 10.131 1.00 98.00 315 ILE A C 1
ATOM 2558 O O . ILE A 1 315 ? 5.029 9.227 10.782 1.00 98.00 315 ILE A O 1
ATOM 2562 N N . TYR A 1 316 ? 4.576 7.407 9.518 1.00 98.38 316 TYR A N 1
ATOM 2563 C CA . TYR A 1 316 ? 3.121 7.558 9.542 1.00 98.38 316 TYR A CA 1
ATOM 2564 C C . TYR A 1 316 ? 2.585 7.640 10.974 1.00 98.38 316 TYR A C 1
ATOM 2566 O O . TYR A 1 316 ? 1.954 8.632 11.331 1.00 98.38 316 TYR A O 1
ATOM 2574 N N . HIS A 1 317 ? 2.920 6.682 11.840 1.00 97.88 317 HIS A N 1
ATOM 2575 C CA . HIS A 1 317 ? 2.496 6.687 13.241 1.00 97.88 317 HIS A CA 1
ATOM 2576 C C . HIS A 1 317 ? 2.920 7.965 13.986 1.00 97.88 317 HIS A C 1
ATOM 2578 O O . HIS A 1 317 ? 2.100 8.586 14.663 1.00 97.88 317 HIS A O 1
ATOM 2584 N N . LYS A 1 318 ? 4.169 8.417 13.801 1.00 97.81 318 LYS A N 1
ATOM 2585 C CA . LYS A 1 318 ? 4.688 9.660 14.395 1.00 97.81 318 LYS A CA 1
ATOM 2586 C C . LYS A 1 318 ? 3.976 10.910 13.873 1.00 97.81 318 LYS A C 1
ATOM 2588 O O . LYS A 1 318 ? 3.872 11.896 14.597 1.00 97.81 318 LYS A O 1
ATOM 2593 N N . ARG A 1 319 ? 3.536 10.920 12.611 1.00 97.94 319 ARG A N 1
ATOM 2594 C CA . ARG A 1 319 ? 2.723 12.022 12.074 1.00 97.94 319 ARG A CA 1
ATOM 2595 C C . ARG A 1 319 ? 1.318 11.995 12.670 1.00 97.94 319 ARG A C 1
ATOM 2597 O O . ARG A 1 319 ? 0.820 13.029 13.094 1.00 97.94 319 ARG A O 1
ATOM 2604 N N . MET A 1 320 ? 0.722 10.812 12.782 1.00 96.88 320 MET A N 1
ATOM 2605 C CA . MET A 1 320 ? -0.625 10.631 13.327 1.00 96.88 320 MET A CA 1
ATOM 2606 C C . MET A 1 320 ? -0.737 10.943 14.826 1.00 96.88 320 MET A C 1
ATOM 2608 O O . MET A 1 320 ? -1.840 11.208 15.301 1.00 96.88 320 MET A O 1
ATOM 2612 N N . SER A 1 321 ? 0.371 10.950 15.576 1.00 95.31 321 SER A N 1
ATOM 2613 C CA . SER A 1 321 ? 0.384 11.359 16.989 1.00 95.31 321 SER A CA 1
ATOM 2614 C C . SER A 1 321 ? 0.416 12.877 17.203 1.00 95.31 321 SER A C 1
ATOM 2616 O O . SER A 1 321 ? 0.199 13.339 18.322 1.00 95.31 321 SER A O 1
ATOM 2618 N N . ARG A 1 322 ? 0.664 13.672 16.154 1.00 96.38 322 ARG A N 1
ATOM 2619 C CA . ARG A 1 322 ? 0.686 15.140 16.217 1.00 96.38 322 ARG A CA 1
ATOM 2620 C C . ARG A 1 322 ? -0.631 15.697 15.668 1.00 96.38 322 ARG A C 1
ATOM 2622 O O . ARG A 1 322 ? -0.935 15.413 14.512 1.00 96.38 322 ARG A O 1
ATOM 2629 N N . PRO A 1 323 ? -1.392 16.519 16.416 1.00 96.44 323 PRO A N 1
ATOM 2630 C CA . PRO A 1 323 ? -2.721 16.966 15.985 1.00 96.44 323 PRO A CA 1
ATOM 2631 C C . PRO A 1 323 ? -2.765 17.627 14.598 1.00 96.44 323 PRO A C 1
ATOM 2633 O O . PRO A 1 323 ? -3.598 17.260 13.772 1.00 96.44 323 PRO A O 1
ATOM 2636 N N . SER A 1 324 ? -1.838 18.545 14.306 1.00 97.38 324 SER A N 1
ATOM 2637 C CA . SER A 1 324 ? -1.780 19.248 13.016 1.00 97.38 324 SER A CA 1
ATOM 2638 C C . SER A 1 324 ? -1.402 18.330 11.848 1.00 97.38 324 SER A C 1
ATOM 2640 O O . SER A 1 324 ? -2.028 18.379 10.791 1.00 97.38 324 SER A O 1
ATOM 2642 N N . ASP A 1 325 ? -0.413 17.451 12.038 1.00 98.19 325 ASP A N 1
ATOM 2643 C CA . ASP A 1 325 ? -0.006 16.480 11.016 1.00 98.19 325 ASP A CA 1
ATOM 2644 C C . ASP A 1 325 ? -1.106 15.418 10.797 1.00 98.19 325 ASP A C 1
ATOM 2646 O O . ASP A 1 325 ? -1.371 15.046 9.654 1.00 98.19 325 ASP A O 1
ATOM 2650 N N . LYS A 1 326 ? -1.800 14.976 11.856 1.00 97.81 326 LYS A N 1
ATOM 2651 C CA . LYS A 1 326 ? -2.964 14.080 11.766 1.00 97.81 326 LYS A CA 1
ATOM 2652 C C . LYS A 1 326 ? -4.088 14.713 10.951 1.00 97.81 326 LYS A C 1
ATOM 2654 O O . LYS A 1 326 ? -4.581 14.085 10.019 1.00 97.81 326 LYS A O 1
ATOM 2659 N N . GLN A 1 327 ? -4.468 15.954 11.260 1.00 98.19 327 GLN A N 1
ATOM 2660 C CA . GLN A 1 327 ? -5.507 16.671 10.516 1.00 98.19 327 GLN A CA 1
ATOM 2661 C C . GLN A 1 327 ? -5.138 16.803 9.033 1.00 98.19 327 GLN A C 1
ATOM 2663 O O . GLN A 1 327 ? -5.978 16.577 8.159 1.00 98.19 327 GLN A O 1
ATOM 2668 N N . PHE A 1 328 ? -3.871 17.115 8.743 1.00 98.25 328 PHE A N 1
ATOM 2669 C CA . PHE A 1 328 ? -3.362 17.158 7.378 1.00 98.25 328 PHE A CA 1
ATOM 2670 C C . PHE A 1 328 ? -3.494 15.799 6.677 1.00 98.25 328 PHE A C 1
ATOM 2672 O O . PHE A 1 328 ? -4.090 15.734 5.602 1.00 98.25 328 PHE A O 1
ATOM 2679 N N . ILE A 1 329 ? -3.002 14.713 7.281 1.00 98.56 329 ILE A N 1
ATOM 2680 C CA . ILE A 1 329 ? -3.064 13.363 6.699 1.00 98.56 329 ILE A CA 1
ATOM 2681 C C . ILE A 1 329 ? -4.511 12.920 6.473 1.00 98.56 329 ILE A C 1
ATOM 2683 O O . ILE A 1 329 ? -4.835 12.403 5.404 1.00 98.56 329 ILE A O 1
ATOM 2687 N N . GLU A 1 330 ? -5.404 13.149 7.434 1.00 98.38 330 GLU A N 1
ATOM 2688 C CA . GLU A 1 330 ? -6.820 12.824 7.271 1.00 98.38 330 GLU A CA 1
ATOM 2689 C C . GLU A 1 330 ? -7.467 13.619 6.134 1.00 98.38 330 GLU A C 1
ATOM 2691 O O . GLU A 1 330 ? -8.294 13.073 5.406 1.00 98.38 330 GLU A O 1
ATOM 2696 N N . ASN A 1 331 ? -7.071 14.877 5.915 1.00 98.12 331 ASN A N 1
ATOM 2697 C CA . ASN A 1 331 ? -7.517 15.640 4.748 1.00 98.12 331 ASN A CA 1
ATOM 2698 C C . ASN A 1 331 ? -7.025 15.017 3.435 1.00 98.12 331 ASN A C 1
ATOM 2700 O O . ASN A 1 331 ? -7.801 14.922 2.486 1.00 98.12 331 ASN A O 1
ATOM 2704 N N . GLN A 1 332 ? -5.782 14.528 3.383 1.00 98.19 332 GLN A N 1
ATOM 2705 C CA . GLN A 1 332 ? -5.274 13.803 2.212 1.00 98.19 332 GLN A CA 1
ATOM 2706 C C . GLN A 1 332 ? -6.068 12.511 1.966 1.00 98.19 332 GLN A C 1
ATOM 2708 O O . GLN A 1 332 ? -6.467 12.236 0.835 1.00 98.19 332 GLN A O 1
ATOM 2713 N N . LEU A 1 333 ? -6.394 11.760 3.023 1.00 98.44 333 LEU A N 1
ATOM 2714 C CA . LEU A 1 333 ? -7.253 10.576 2.928 1.00 98.44 333 LEU A CA 1
ATOM 2715 C C . LEU A 1 333 ? -8.676 10.930 2.472 1.00 98.44 333 LEU A C 1
ATOM 2717 O O . LEU A 1 333 ? -9.248 10.200 1.669 1.00 98.44 333 LEU A O 1
ATOM 2721 N N . ARG A 1 334 ? -9.247 12.061 2.910 1.00 97.81 334 ARG A N 1
ATOM 2722 C CA . ARG A 1 334 ? -10.563 12.533 2.434 1.00 97.81 334 ARG A CA 1
ATOM 2723 C C . ARG A 1 334 ? -10.546 12.847 0.934 1.00 97.81 334 ARG A C 1
ATOM 2725 O O . ARG A 1 334 ? -11.511 12.516 0.248 1.00 97.81 334 ARG A O 1
ATOM 2732 N N . ILE A 1 335 ? -9.459 13.429 0.419 1.00 96.56 335 ILE A N 1
ATOM 2733 C CA . ILE A 1 335 ? -9.279 13.675 -1.024 1.00 96.56 335 ILE A CA 1
ATOM 2734 C C . ILE A 1 335 ? -9.270 12.346 -1.792 1.00 96.56 335 ILE A C 1
ATOM 2736 O O . ILE A 1 335 ? -10.039 12.194 -2.743 1.00 96.56 335 ILE A O 1
ATOM 2740 N N . LEU A 1 336 ? -8.480 11.365 -1.336 1.00 96.06 336 LEU A N 1
ATOM 2741 C CA . LEU A 1 336 ? -8.437 10.023 -1.933 1.00 96.06 336 LEU A CA 1
ATOM 2742 C C . LEU A 1 336 ? -9.810 9.335 -1.883 1.00 96.06 336 LEU A C 1
ATOM 2744 O O . LEU A 1 336 ? -10.306 8.843 -2.895 1.00 96.06 336 LEU A O 1
ATOM 2748 N N . ALA A 1 337 ? -10.471 9.362 -0.724 1.00 95.19 337 ALA A N 1
ATOM 2749 C CA . ALA A 1 337 ? -11.791 8.772 -0.510 1.00 95.19 337 ALA A CA 1
ATOM 2750 C C . ALA A 1 337 ? -12.867 9.361 -1.435 1.00 95.19 337 ALA A C 1
ATOM 2752 O O . ALA A 1 337 ? -13.763 8.639 -1.882 1.00 95.19 337 ALA A O 1
ATOM 2753 N N . ALA A 1 338 ? -12.789 10.657 -1.744 1.00 90.62 338 ALA A N 1
ATOM 2754 C CA . ALA A 1 338 ? -13.745 11.324 -2.620 1.00 90.62 338 ALA A CA 1
ATOM 2755 C C . ALA A 1 338 ? -13.631 10.888 -4.090 1.00 90.62 338 ALA A C 1
ATOM 2757 O O . ALA A 1 338 ? -14.502 11.249 -4.878 1.00 90.62 338 ALA A O 1
ATOM 2758 N N . ARG A 1 339 ? -12.578 10.146 -4.477 1.00 73.44 339 ARG A N 1
ATOM 2759 C CA . ARG A 1 339 ? -12.257 9.828 -5.883 1.00 73.44 339 ARG A CA 1
ATOM 2760 C C . ARG A 1 339 ? -12.266 11.057 -6.784 1.00 73.44 339 ARG A C 1
ATOM 2762 O O . ARG A 1 339 ? -12.490 10.946 -7.990 1.00 73.44 339 ARG A O 1
ATOM 2769 N N . LYS A 1 340 ? -12.025 12.239 -6.211 1.00 53.66 340 LYS A N 1
ATOM 2770 C CA . LYS A 1 340 ? -11.708 13.407 -7.013 1.00 53.66 340 LYS A CA 1
ATOM 2771 C C . LYS A 1 340 ? -10.387 13.049 -7.667 1.00 53.66 340 LYS A C 1
ATOM 2773 O O . LYS A 1 340 ? -9.350 13.117 -7.014 1.00 53.66 340 LYS A O 1
ATOM 2778 N N . ARG A 1 341 ? -10.442 12.585 -8.923 1.00 43.22 341 ARG A N 1
ATOM 2779 C CA . ARG A 1 341 ? -9.285 12.632 -9.809 1.00 43.22 341 ARG A CA 1
ATOM 2780 C C . ARG A 1 341 ? -8.734 14.035 -9.600 1.00 43.22 341 ARG A C 1
ATOM 2782 O O . ARG A 1 341 ? -9.449 15.001 -9.869 1.00 43.22 341 ARG A O 1
ATOM 2789 N N . ALA A 1 342 ? -7.524 14.151 -9.053 1.00 36.22 342 ALA A N 1
ATOM 2790 C CA . ALA A 1 342 ? -6.711 15.295 -9.418 1.00 36.22 342 ALA A CA 1
ATOM 2791 C C . ALA A 1 342 ? -6.756 15.261 -10.943 1.00 36.22 342 ALA A C 1
ATOM 2793 O O . ALA A 1 342 ? -6.397 14.245 -11.545 1.00 36.22 342 ALA A O 1
ATOM 2794 N N . GLY A 1 343 ? -7.466 16.231 -11.516 1.00 30.80 343 GLY A N 1
ATOM 2795 C CA . GLY A 1 343 ? -7.798 16.218 -12.923 1.00 30.80 343 GLY A CA 1
ATOM 2796 C C . GLY A 1 343 ? -6.518 16.022 -13.714 1.00 30.80 343 GLY A C 1
ATOM 2797 O O . GLY A 1 343 ? -5.447 16.476 -13.310 1.00 30.80 343 GLY A O 1
ATOM 2798 N N . VAL A 1 344 ? -6.654 15.325 -14.833 1.00 33.41 344 VAL A N 1
ATOM 2799 C CA . VAL A 1 344 ? -5.772 15.479 -15.985 1.00 33.41 344 VAL A CA 1
ATOM 2800 C C . VAL A 1 344 ? -5.466 16.980 -16.111 1.00 33.41 344 VAL A C 1
ATOM 2802 O O . VAL A 1 344 ? -6.354 17.743 -16.482 1.00 33.41 344 VAL A O 1
ATOM 2805 N N . GLY A 1 345 ? -4.288 17.414 -15.649 1.00 31.17 345 GLY A N 1
ATOM 2806 C CA . GLY A 1 345 ? -3.958 18.838 -15.509 1.00 31.17 345 GLY A CA 1
ATOM 2807 C C . GLY A 1 345 ? -2.997 19.220 -14.376 1.00 31.17 345 GLY A C 1
ATOM 2808 O O . GLY A 1 345 ? -2.223 20.145 -14.571 1.00 31.17 345 GLY A O 1
ATOM 2809 N N . ASP A 1 346 ? -2.947 18.503 -13.247 1.00 27.58 346 ASP A N 1
ATOM 2810 C CA . ASP A 1 346 ? -2.056 18.875 -12.116 1.00 27.58 346 ASP A CA 1
ATOM 2811 C C . ASP A 1 346 ? -0.718 18.105 -12.090 1.00 27.58 346 ASP A C 1
ATOM 2813 O O . ASP A 1 346 ? -0.096 17.897 -11.043 1.00 27.58 346 ASP A O 1
ATOM 2817 N N . HIS A 1 347 ? -0.250 17.683 -13.265 1.00 32.75 347 HIS A N 1
ATOM 2818 C CA . HIS A 1 347 ? 1.140 17.288 -13.473 1.00 32.75 347 HIS A CA 1
ATOM 2819 C C . HIS A 1 347 ? 1.896 18.460 -14.102 1.00 32.75 347 HIS A C 1
ATOM 2821 O O . HIS A 1 347 ? 2.079 18.508 -15.316 1.00 32.75 347 HIS A O 1
ATOM 2827 N N . ALA A 1 348 ? 2.315 19.392 -13.249 1.00 26.12 348 ALA A N 1
ATOM 2828 C CA . ALA A 1 348 ? 3.442 20.280 -13.503 1.00 26.12 348 ALA A CA 1
ATOM 2829 C C . ALA A 1 348 ? 4.494 20.033 -12.416 1.00 26.12 348 ALA A C 1
ATOM 2831 O O . ALA A 1 348 ? 4.126 20.106 -11.217 1.00 26.12 348 ALA A O 1
#

Organism: NCBI:txid547045

Radius of gyration: 20.54 Å; chains: 1; bounding box: 56×46×56 Å

InterPro domains:
  IPR019658 Protein of unknown function DUF2515 [PF10720] (29-339)